Protein AF-A0A9P5N6H1-F1 (afdb_monomer_lite)

InterPro domains:
  IPR029063 S-adenosyl-L-methionine-dependent methyltransferase superfamily [G3DSA:3.40.50.150] (3-203)
  IPR029063 S-adenosyl-L-methionine-dependent methyltransferase superfamily [SSF53335] (11-208)
  IPR051654 Fungal Meroterpenoid Biosynthesis Methyltransferases [PTHR35897] (5-231)

Secondary structure (DSSP, 8-state):
--GGGGSTHHHHHHHGGG-TTSSS-EEEEET-TTTHHHHHHHHTT--GGGEEEEEPPP--S-TTS----HHHHHHHHTT--TTTS--EEEE--TT-TTT---GGGG--TT--------S-----GGG-SSSGGGTTTEEEEE--S-GGGS-HHHHHHHHHHHHHHB--STT-EEEEEEEE-SSSEEEE-SSSSPEEEE--HHHHHHIIIIIIS-STTSPEEEEEEEEEE---TT----S--------------------PEEEEEEEEEEE----------------------EEEEETTEEEEE-TT------

Radius of gyration: 27.52 Å; chains: 1; bounding box: 66×66×105 Å

Sequence (314 aa):
RLNNSRLPGYPKALKLLQDPDHKDPVLLDIGCCFGNDTRKFIIDGWPAQEVIASDLREGMYSFYFRPIRFWQCGHELFNSTPSSFPVTFIQGDIFDPAFLSLAYTSSNPNSTSVKVESQPTRPNLSTLKSLTPLLHRVSAIHASALFHLFSETQQLELAQRLAALLLPQKGSI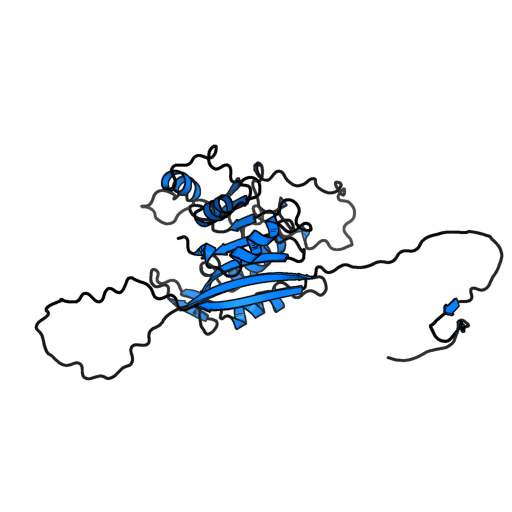IFGTHVARREKGFRKSAATPILMFCHSPSSWRQMWVEQVFNGSRSPQVRVEAELVHYKWRGSTTRPNCSCRDRRRWDGVGDAVVCGGGLVKVILEICSTVVFSFTLYASTRFRKKKERLWIVVTGRRGKVLLRPGSISRIA

pLDDT: mean 71.66, std 26.14, range [22.28, 98.5]

Organism: Gymnopilus junonius (NCBI:txid109634)

Foldseek 3Di:
DDPLCVFPCNVLLVCLVVDPVNDLAAEEEEQCQLVPVVVVVVVSPNPLQRYEYEYEDFDDDDPPDDRDPRPVVSCVVVVHDCVRRVHHYAYHDLPDCVQAPPVVVDDDPPDPDDDPPPDDDDDRSNPDHHLHSQFQRHQEYEDEQHLQVDDPVVSLVVLLSVLRNFNLAFSRKYWYKYWADCDWAWDQDPVDNDTTTHHHQVVVVCSCVCPRQNDPQRFDKDKDKDWAFDDPPPPPPPDDPPDPDDDDDDDDDDPPPPGTTMITIMIGGRDHDDPDDDDDDDDDDDDDDDDDWDWDADPPGIDTDDPDDDDDDD

Structure (mmCIF, N/CA/C/O backbone):
data_AF-A0A9P5N6H1-F1
#
_entry.id   AF-A0A9P5N6H1-F1
#
loop_
_atom_site.group_PDB
_atom_site.id
_atom_site.type_symbol
_atom_site.label_atom_id
_atom_site.label_alt_id
_atom_site.label_comp_id
_atom_site.label_asym_id
_atom_site.label_entity_id
_atom_site.label_seq_id
_atom_site.pdbx_PDB_ins_code
_atom_site.Cartn_x
_atom_site.Cartn_y
_atom_site.Cartn_z
_atom_site.occupancy
_atom_site.B_iso_or_equiv
_atom_site.auth_seq_id
_atom_site.auth_comp_id
_atom_site.auth_asym_id
_atom_site.auth_atom_id
_atom_site.pdbx_PDB_model_num
ATOM 1 N N . ARG A 1 1 ? -17.620 -5.536 -10.776 1.00 42.81 1 ARG A N 1
ATOM 2 C CA . ARG A 1 1 ? -16.770 -6.319 -9.839 1.00 42.81 1 ARG A CA 1
ATOM 3 C C . ARG A 1 1 ? -15.384 -5.676 -9.847 1.00 42.81 1 ARG A C 1
ATOM 5 O O . ARG A 1 1 ? -14.788 -5.643 -10.916 1.00 42.81 1 ARG A O 1
ATOM 12 N N . LEU A 1 2 ? -14.945 -5.080 -8.734 1.00 55.44 2 LEU A N 1
ATOM 13 C CA . LEU A 1 2 ? -13.666 -4.357 -8.640 1.00 55.44 2 LEU A CA 1
ATOM 14 C C . LEU A 1 2 ? -12.472 -5.312 -8.827 1.00 55.44 2 LEU A C 1
ATOM 16 O O . LEU A 1 2 ? -12.546 -6.483 -8.441 1.00 55.44 2 LEU A O 1
ATOM 20 N N . ASN A 1 3 ? -11.399 -4.829 -9.463 1.00 61.19 3 ASN A N 1
ATOM 21 C CA . ASN A 1 3 ? -10.253 -5.655 -9.867 1.00 61.19 3 ASN A CA 1
ATOM 22 C C . ASN A 1 3 ? -9.413 -6.162 -8.677 1.00 61.19 3 ASN A C 1
ATOM 24 O O . ASN A 1 3 ? -8.820 -7.236 -8.793 1.00 61.19 3 ASN A O 1
ATOM 28 N N . ASN A 1 4 ? -9.411 -5.462 -7.537 1.00 62.97 4 ASN A N 1
ATOM 29 C CA . ASN A 1 4 ? -8.656 -5.839 -6.335 1.00 62.97 4 ASN A CA 1
ATOM 30 C C . ASN A 1 4 ? -9.057 -7.203 -5.739 1.00 62.97 4 ASN A C 1
ATOM 32 O O . ASN A 1 4 ? -8.198 -7.983 -5.346 1.00 62.97 4 ASN A O 1
ATOM 36 N N . SER A 1 5 ? -10.346 -7.552 -5.754 1.00 68.88 5 SER A N 1
ATOM 37 C CA . SER A 1 5 ? -10.863 -8.819 -5.208 1.00 68.88 5 SER A CA 1
ATOM 38 C C . SER A 1 5 ? -10.351 -10.073 -5.932 1.00 68.88 5 SER A C 1
ATOM 40 O O . SER A 1 5 ? -10.518 -11.189 -5.450 1.00 68.88 5 SER A O 1
ATOM 42 N N . ARG A 1 6 ? -9.731 -9.905 -7.108 1.00 77.31 6 ARG A N 1
ATOM 43 C CA . ARG A 1 6 ? -9.119 -10.984 -7.901 1.00 77.31 6 ARG A CA 1
ATOM 44 C C . ARG A 1 6 ? -7.617 -11.123 -7.655 1.00 77.31 6 ARG A C 1
ATOM 46 O O . ARG A 1 6 ? -6.964 -11.949 -8.303 1.00 77.31 6 ARG A O 1
ATOM 53 N N . LEU A 1 7 ? -7.052 -10.280 -6.795 1.00 82.38 7 LEU A N 1
ATOM 54 C CA . LEU A 1 7 ? -5.649 -10.357 -6.433 1.00 82.38 7 LEU A CA 1
ATOM 55 C C . LEU A 1 7 ? -5.448 -11.532 -5.479 1.00 82.38 7 LEU A C 1
ATOM 57 O O . LEU A 1 7 ? -6.166 -11.621 -4.488 1.00 82.38 7 LEU A O 1
ATOM 61 N N . PRO A 1 8 ? -4.463 -12.408 -5.729 1.00 84.94 8 PRO A N 1
ATOM 62 C CA . PRO A 1 8 ? -4.183 -13.537 -4.847 1.00 84.94 8 PRO A CA 1
ATOM 63 C C . PRO A 1 8 ? -3.891 -13.124 -3.391 1.00 84.94 8 PRO A C 1
ATOM 65 O O . PRO A 1 8 ? -4.163 -13.894 -2.475 1.00 84.94 8 PRO A O 1
ATOM 68 N N . GLY A 1 9 ? -3.384 -11.903 -3.163 1.00 88.56 9 GLY A N 1
ATOM 69 C CA . GLY A 1 9 ? -3.137 -11.361 -1.822 1.00 88.56 9 GLY A CA 1
ATOM 70 C C . GLY A 1 9 ? -4.395 -10.903 -1.082 1.00 88.56 9 GLY A C 1
ATOM 71 O O . GLY A 1 9 ? -4.408 -10.903 0.140 1.00 88.56 9 GLY A O 1
ATOM 72 N N . TYR A 1 10 ? -5.478 -10.589 -1.796 1.00 91.06 10 TYR A N 1
ATOM 73 C CA . TYR A 1 10 ? -6.724 -10.103 -1.201 1.00 91.06 10 TYR A CA 1
ATOM 74 C C . TYR A 1 10 ? -7.360 -11.102 -0.211 1.00 91.06 10 TYR A C 1
ATOM 76 O O . TYR A 1 10 ? -7.590 -10.724 0.937 1.00 91.06 10 TYR A O 1
ATOM 84 N N . PRO A 1 11 ? -7.591 -12.388 -0.562 1.00 93.12 11 PRO A N 1
ATOM 85 C CA . PRO A 1 11 ? -8.113 -13.356 0.403 1.00 93.12 11 PRO A CA 1
ATOM 86 C C . PRO A 1 11 ? -7.129 -13.653 1.541 1.00 93.12 11 PRO A C 1
ATOM 88 O O . PRO A 1 11 ? -7.569 -14.014 2.626 1.00 93.12 11 PRO A O 1
ATOM 91 N N . LYS A 1 12 ? -5.812 -13.510 1.325 1.00 93.25 12 LYS A N 1
ATOM 92 C CA . LYS A 1 12 ? -4.818 -13.637 2.403 1.00 93.25 12 LYS A CA 1
ATOM 93 C C . LYS A 1 12 ? -4.937 -12.477 3.396 1.00 93.25 12 LYS A C 1
ATOM 95 O O . LYS A 1 12 ? -4.956 -12.725 4.592 1.00 93.25 12 LYS A O 1
ATOM 100 N N . ALA A 1 13 ? -5.105 -11.248 2.907 1.00 94.56 13 ALA A N 1
ATOM 101 C CA . ALA A 1 13 ? -5.325 -10.080 3.753 1.00 94.56 13 ALA A CA 1
ATOM 102 C C . ALA A 1 13 ? -6.613 -10.209 4.580 1.00 94.56 13 ALA A C 1
ATOM 104 O O . ALA A 1 13 ? -6.586 -9.968 5.779 1.00 94.56 13 ALA A O 1
ATOM 105 N N . LEU A 1 14 ? -7.722 -10.666 3.984 1.00 95.38 14 LEU A N 1
ATOM 106 C CA . LEU A 1 14 ? -8.972 -10.868 4.731 1.00 95.38 14 LEU A CA 1
ATOM 107 C C . LEU A 1 14 ? -8.863 -11.936 5.830 1.00 95.38 14 LEU A C 1
ATOM 109 O O . LEU A 1 14 ? -9.544 -11.827 6.845 1.00 95.38 14 LEU A O 1
ATOM 113 N N . LYS A 1 15 ? -7.998 -12.947 5.669 1.00 95.50 15 LYS A N 1
ATOM 114 C CA . LYS A 1 15 ? -7.757 -13.950 6.722 1.00 95.50 15 LYS A CA 1
ATOM 115 C C . LYS A 1 15 ? -7.140 -13.349 7.985 1.00 95.50 15 LYS A C 1
ATOM 117 O O . LYS A 1 15 ? -7.341 -13.924 9.047 1.00 95.50 15 LYS A O 1
ATOM 122 N N . LEU A 1 16 ? -6.466 -12.198 7.897 1.00 95.81 16 LEU A N 1
ATOM 123 C CA . LEU A 1 16 ? -5.925 -11.501 9.070 1.00 95.81 16 LEU A CA 1
ATOM 124 C C . LEU A 1 16 ? -7.025 -11.082 10.049 1.00 95.81 16 LEU A C 1
ATOM 126 O O . LEU A 1 16 ? -6.792 -11.077 11.247 1.00 95.81 16 LEU A O 1
ATOM 130 N N . LEU A 1 17 ? -8.238 -10.800 9.559 1.00 95.50 17 LEU A N 1
ATOM 131 C CA . LEU A 1 17 ? -9.391 -10.469 10.408 1.00 95.50 17 LEU A CA 1
ATOM 132 C C . LEU A 1 17 ? -9.856 -11.651 11.276 1.00 95.50 17 LEU A C 1
ATOM 134 O O . LEU A 1 17 ? -10.607 -11.458 12.226 1.00 95.50 17 LEU A O 1
ATOM 138 N N . GLN A 1 18 ? -9.453 -12.873 10.924 1.00 94.06 18 GLN A N 1
ATOM 139 C CA . GLN A 1 18 ? -9.807 -14.112 11.621 1.00 94.06 18 GLN A CA 1
ATOM 140 C C . GLN A 1 18 ? -8.623 -14.691 12.406 1.00 94.06 18 GLN A C 1
ATOM 142 O O . GLN A 1 18 ? -8.771 -15.718 13.067 1.00 94.06 18 GLN A O 1
ATOM 147 N N . ASP A 1 19 ? -7.446 -14.076 12.299 1.00 93.25 19 ASP A N 1
ATOM 148 C CA . ASP A 1 19 ? -6.214 -14.577 12.887 1.00 93.25 19 ASP A CA 1
ATOM 149 C C . ASP A 1 19 ? -6.082 -14.076 14.338 1.00 93.25 19 ASP A C 1
ATOM 151 O O . ASP A 1 19 ? -5.985 -12.865 14.551 1.00 93.25 19 ASP A O 1
ATOM 155 N N . PRO A 1 20 ? -6.065 -14.970 15.347 1.00 90.38 20 PRO A N 1
ATOM 156 C CA . PRO A 1 20 ? -5.965 -14.571 16.750 1.00 90.38 20 PRO A CA 1
ATOM 157 C C . PRO A 1 20 ? -4.648 -13.859 17.085 1.00 90.38 20 PRO A C 1
ATOM 159 O O . PRO A 1 20 ? -4.608 -13.096 18.052 1.00 90.38 20 PRO A O 1
ATOM 162 N N . ASP A 1 21 ? -3.590 -14.074 16.296 1.00 89.62 21 ASP A N 1
ATOM 163 C CA . ASP A 1 21 ? -2.307 -13.405 16.498 1.00 89.62 21 ASP A CA 1
ATOM 164 C C . ASP A 1 21 ? -2.352 -11.947 15.999 1.00 89.62 21 ASP A C 1
ATOM 166 O O . ASP A 1 21 ? -1.562 -11.110 16.441 1.00 89.62 21 ASP A O 1
ATOM 170 N N . HIS A 1 22 ? -3.291 -11.599 15.113 1.00 91.00 22 HIS A N 1
ATOM 171 C CA . HIS A 1 22 ? -3.465 -10.251 14.569 1.00 91.00 22 HIS A CA 1
ATOM 172 C C . HIS A 1 22 ? -4.646 -9.537 15.222 1.00 91.00 22 HIS A C 1
ATOM 174 O O . HIS A 1 22 ? -5.743 -9.451 14.674 1.00 91.00 22 HIS A O 1
ATOM 180 N N . LYS A 1 23 ? -4.408 -8.966 16.403 1.00 87.50 23 LYS A N 1
ATOM 181 C CA . LYS A 1 23 ? -5.419 -8.155 17.084 1.00 87.50 23 LYS A CA 1
ATOM 182 C C . LYS A 1 23 ? -5.614 -6.810 16.378 1.00 87.50 23 LYS A C 1
ATOM 184 O O . LYS A 1 23 ? -4.668 -6.031 16.276 1.00 87.50 23 LYS A O 1
ATOM 189 N N . ASP A 1 24 ? -6.850 -6.535 15.965 1.00 90.81 24 ASP A N 1
ATOM 190 C CA . ASP A 1 24 ? -7.275 -5.290 15.311 1.00 90.81 24 ASP A CA 1
ATOM 191 C C . ASP A 1 24 ? -6.335 -4.902 14.142 1.00 90.81 24 ASP A C 1
ATOM 193 O O . ASP A 1 24 ? -5.624 -3.889 14.222 1.00 90.81 24 ASP A O 1
ATOM 197 N N . PRO A 1 25 ? -6.254 -5.731 13.078 1.00 95.75 25 PRO A N 1
ATOM 198 C CA . PRO A 1 25 ? -5.260 -5.564 12.026 1.00 95.75 25 PRO A CA 1
ATOM 199 C C . PRO A 1 25 ? -5.506 -4.273 11.243 1.00 95.75 25 PRO A C 1
ATOM 201 O O . PRO A 1 25 ? -6.590 -4.043 10.706 1.00 95.75 25 PRO A O 1
ATOM 204 N N . VAL A 1 26 ? -4.472 -3.439 11.142 1.00 97.50 26 VAL A N 1
ATOM 205 C CA . VAL A 1 26 ? -4.540 -2.174 10.399 1.00 97.50 26 VAL A CA 1
ATOM 206 C C . VAL A 1 26 ? -4.282 -2.432 8.917 1.00 97.50 26 VAL A C 1
ATOM 208 O O . VAL A 1 26 ? -3.301 -3.098 8.565 1.00 97.50 26 VAL A O 1
ATOM 211 N N . LEU A 1 27 ? -5.132 -1.871 8.053 1.00 98.31 27 LEU A N 1
ATOM 212 C CA . LEU A 1 27 ? -4.937 -1.846 6.605 1.00 98.31 27 LEU A CA 1
ATOM 213 C C . LEU A 1 27 ? -4.567 -0.448 6.124 1.00 98.31 27 LEU A C 1
ATOM 215 O O . LEU A 1 27 ? -5.240 0.526 6.450 1.00 98.31 27 LEU A O 1
ATOM 219 N N . LEU A 1 28 ? -3.536 -0.367 5.288 1.00 98.50 28 LEU A N 1
ATOM 220 C CA . LEU A 1 28 ? -3.170 0.839 4.553 1.00 98.50 28 LEU A CA 1
ATOM 221 C C . LEU A 1 28 ? -3.430 0.638 3.058 1.00 98.50 28 LEU A C 1
ATOM 223 O O . LEU A 1 28 ? -2.833 -0.242 2.443 1.00 98.50 28 LEU A O 1
ATOM 227 N N . ASP A 1 29 ? -4.276 1.478 2.470 1.00 97.75 29 ASP A N 1
ATOM 228 C CA . ASP A 1 29 ? -4.449 1.608 1.021 1.00 97.75 29 ASP A CA 1
ATOM 229 C C . ASP A 1 29 ? -3.664 2.836 0.541 1.00 97.75 29 ASP A C 1
ATOM 231 O O . ASP A 1 29 ? -4.077 3.974 0.779 1.00 97.75 29 ASP A O 1
ATOM 235 N N . ILE A 1 30 ? -2.495 2.615 -0.068 1.00 96.44 30 ILE A N 1
ATOM 236 C CA . ILE A 1 30 ? -1.584 3.686 -0.493 1.00 96.44 30 ILE A CA 1
ATOM 237 C C . ILE A 1 30 ? -1.636 3.899 -2.007 1.00 96.44 30 ILE A C 1
ATOM 239 O O . ILE A 1 30 ? -1.548 2.950 -2.788 1.00 96.44 30 ILE A O 1
ATOM 243 N N . GLY A 1 31 ? -1.768 5.161 -2.423 1.00 92.38 31 GLY A N 1
ATOM 244 C CA . GLY A 1 31 ? -2.180 5.491 -3.789 1.00 92.38 31 GLY A CA 1
ATOM 245 C C . GLY A 1 31 ? -3.658 5.156 -4.019 1.00 92.38 31 GLY A C 1
ATOM 246 O O . GLY A 1 31 ? -4.016 4.589 -5.050 1.00 92.38 31 GLY A O 1
ATOM 247 N N . CYS A 1 32 ? -4.506 5.425 -3.019 1.00 92.19 32 CYS A N 1
ATOM 248 C CA . CYS A 1 32 ? -5.911 5.003 -2.991 1.00 92.19 32 CYS A CA 1
ATOM 249 C C . CYS A 1 32 ? -6.820 5.720 -4.012 1.00 92.19 32 CYS A C 1
ATOM 251 O O . CYS A 1 32 ? -7.934 5.259 -4.287 1.00 92.19 32 CYS A O 1
ATOM 253 N N . CYS A 1 33 ? -6.372 6.841 -4.581 1.00 90.56 33 CYS A N 1
ATOM 254 C CA . CYS A 1 33 ? -7.107 7.701 -5.498 1.00 90.56 33 CYS A CA 1
ATOM 255 C C . CYS A 1 33 ? -8.514 8.029 -4.951 1.00 90.56 33 CYS A C 1
ATOM 257 O O . CYS A 1 33 ? -8.657 8.632 -3.889 1.00 90.56 33 CYS A O 1
ATOM 259 N N . PHE A 1 34 ? -9.575 7.621 -5.653 1.00 90.81 34 PHE A N 1
ATOM 260 C CA . PHE A 1 34 ? -10.970 7.840 -5.244 1.00 90.81 34 PHE A CA 1
ATOM 261 C C . PHE A 1 34 ? -11.460 6.897 -4.118 1.00 90.81 34 PHE A C 1
ATOM 263 O O . PHE A 1 34 ? -12.639 6.922 -3.763 1.00 90.81 34 PHE A O 1
ATOM 270 N N . GLY A 1 35 ? -10.600 6.027 -3.576 1.00 91.44 35 GLY A N 1
ATOM 271 C CA . GLY A 1 35 ? -10.940 5.103 -2.488 1.00 91.44 35 GLY A CA 1
ATOM 272 C C . GLY A 1 35 ? -11.773 3.889 -2.918 1.00 91.44 35 GLY A C 1
ATOM 273 O O . GLY A 1 35 ? -12.476 3.294 -2.099 1.00 91.44 35 GLY A O 1
ATOM 274 N N . ASN A 1 36 ? -11.730 3.512 -4.202 1.00 91.75 36 ASN A N 1
ATOM 275 C CA . ASN A 1 36 ? -12.490 2.375 -4.742 1.00 91.75 36 ASN A CA 1
ATOM 276 C C . ASN A 1 36 ? -12.150 1.063 -4.019 1.00 91.75 36 ASN A C 1
ATOM 278 O O . ASN A 1 36 ? -13.041 0.310 -3.617 1.00 91.75 36 ASN A O 1
ATOM 282 N N . ASP A 1 37 ? -10.852 0.790 -3.870 1.00 91.12 37 ASP A N 1
ATOM 283 C CA . ASP A 1 37 ? -10.363 -0.439 -3.254 1.00 91.12 37 ASP A CA 1
ATOM 284 C C . ASP A 1 37 ? -10.558 -0.399 -1.734 1.00 91.12 37 ASP A C 1
ATOM 286 O O . ASP A 1 37 ? -11.063 -1.369 -1.167 1.00 91.12 37 ASP A O 1
ATOM 290 N N . THR A 1 38 ? -10.305 0.755 -1.106 1.00 95.44 38 THR A N 1
ATOM 291 C CA . THR A 1 38 ? -10.625 1.043 0.301 1.00 95.44 38 THR A CA 1
ATOM 292 C C . THR A 1 38 ? -12.064 0.652 0.664 1.00 95.44 38 THR A C 1
ATOM 294 O O . THR A 1 38 ? -12.297 -0.125 1.590 1.00 95.44 38 THR A O 1
ATOM 297 N N . ARG A 1 39 ? -13.055 1.135 -0.101 1.00 95.12 39 ARG A N 1
ATOM 298 C CA . ARG A 1 39 ? -14.482 0.831 0.126 1.00 95.12 39 ARG A CA 1
ATOM 299 C C . ARG A 1 39 ? -14.772 -0.657 0.027 1.00 95.12 39 ARG A C 1
ATOM 301 O O . ARG A 1 39 ? -15.600 -1.180 0.765 1.00 95.12 39 ARG A O 1
ATOM 308 N N . LYS A 1 40 ? -14.077 -1.350 -0.872 1.00 94.31 40 LYS A N 1
ATOM 309 C CA . LYS A 1 40 ? -14.241 -2.786 -1.062 1.00 94.31 40 LYS A CA 1
ATOM 310 C C . LYS A 1 40 ? -13.710 -3.597 0.119 1.00 94.31 40 LYS A C 1
ATOM 312 O O . LYS A 1 40 ? -14.334 -4.597 0.448 1.00 94.31 40 LYS A O 1
ATOM 317 N N . PHE A 1 41 ? -12.608 -3.190 0.753 1.00 95.69 41 PHE A N 1
ATOM 318 C CA . PHE A 1 41 ? -12.146 -3.820 1.999 1.00 95.69 41 PHE A CA 1
ATOM 319 C C . PHE A 1 41 ? -13.182 -3.691 3.118 1.00 95.69 41 PHE A C 1
ATOM 321 O O . PHE A 1 41 ? -13.440 -4.662 3.821 1.00 95.69 41 PHE A O 1
ATOM 328 N N . ILE A 1 42 ? -13.825 -2.528 3.226 1.00 95.88 42 ILE A N 1
ATOM 329 C CA . ILE A 1 42 ? -14.836 -2.269 4.262 1.00 95.88 42 ILE A CA 1
ATOM 330 C C . ILE A 1 42 ? -16.105 -3.082 4.033 1.00 95.88 42 ILE A C 1
ATOM 332 O O . ILE A 1 42 ? -16.609 -3.707 4.960 1.00 95.88 42 ILE A O 1
ATOM 336 N N . ILE A 1 43 ? -16.586 -3.141 2.787 1.00 94.94 43 ILE A N 1
ATOM 337 C CA . ILE A 1 43 ? -17.727 -3.990 2.411 1.00 94.94 43 ILE A CA 1
ATOM 338 C C . ILE A 1 43 ? -17.462 -5.465 2.752 1.00 94.94 43 ILE A C 1
ATOM 340 O O . ILE A 1 43 ? -18.381 -6.172 3.155 1.00 94.94 43 ILE A O 1
ATOM 344 N N . ASP A 1 44 ? -16.216 -5.921 2.617 1.00 95.19 44 ASP A N 1
ATOM 345 C CA . ASP A 1 44 ? -15.821 -7.307 2.886 1.00 95.19 44 ASP A CA 1
ATOM 346 C C . ASP A 1 44 ? -15.457 -7.582 4.355 1.00 95.19 44 ASP A C 1
ATOM 348 O O . ASP A 1 44 ? -15.023 -8.688 4.678 1.00 95.19 44 ASP A O 1
ATOM 352 N N . GLY A 1 45 ? -15.663 -6.611 5.250 1.00 95.12 45 GLY A N 1
ATOM 353 C CA . GLY A 1 45 ? -15.596 -6.818 6.696 1.00 95.12 45 GLY A CA 1
ATOM 354 C C . GLY A 1 45 ? -14.412 -6.169 7.407 1.00 95.12 45 GLY A C 1
ATOM 355 O O . GLY A 1 45 ? -14.296 -6.337 8.618 1.00 95.12 45 GLY A O 1
ATOM 356 N N . TRP A 1 46 ? -13.552 -5.412 6.716 1.00 96.94 46 TRP A N 1
ATOM 357 C CA . TRP A 1 46 ? -12.536 -4.616 7.412 1.00 96.94 46 TRP A CA 1
ATOM 358 C C . TRP A 1 46 ? -13.203 -3.445 8.156 1.00 96.94 46 TRP A C 1
ATOM 360 O O . TRP A 1 46 ? -13.910 -2.660 7.516 1.00 96.94 46 TRP A O 1
ATOM 370 N N . PRO A 1 47 ? -13.002 -3.267 9.474 1.00 96.00 47 PRO A N 1
ATOM 371 C CA . PRO A 1 47 ? -13.601 -2.142 10.189 1.00 96.00 47 PRO A CA 1
ATOM 372 C C . PRO A 1 47 ? -13.056 -0.812 9.659 1.00 96.00 47 PRO A C 1
ATOM 374 O O . PRO A 1 47 ? -11.845 -0.650 9.527 1.00 96.00 47 PRO A O 1
ATOM 377 N N . ALA A 1 48 ? -13.927 0.160 9.370 1.00 95.88 48 ALA A N 1
ATOM 378 C CA . ALA A 1 48 ? -13.522 1.431 8.754 1.00 95.88 48 ALA A CA 1
ATOM 379 C C . ALA A 1 48 ? -12.511 2.220 9.608 1.00 95.88 48 ALA A C 1
ATOM 381 O O . ALA A 1 48 ? -11.656 2.917 9.072 1.00 95.88 48 ALA A O 1
ATOM 382 N N . GLN A 1 49 ? -12.590 2.061 10.931 1.00 94.75 49 GLN A N 1
ATOM 383 C CA . GLN A 1 49 ? -11.683 2.658 11.910 1.00 94.75 49 GLN A CA 1
ATOM 384 C C . GLN A 1 49 ? -10.264 2.087 11.821 1.00 94.75 49 GLN A C 1
ATOM 386 O O . GLN A 1 49 ? -9.332 2.755 12.251 1.00 94.75 49 GLN A O 1
ATOM 391 N N . GLU A 1 50 ? -10.116 0.890 11.243 1.00 96.38 50 GLU A N 1
ATOM 392 C CA . GLU A 1 50 ? -8.860 0.150 11.076 1.00 96.38 50 GLU A CA 1
ATOM 393 C C . GLU A 1 50 ? -8.304 0.208 9.656 1.00 96.38 50 GLU A C 1
ATOM 395 O O . GLU A 1 50 ? -7.328 -0.470 9.325 1.00 96.38 50 GLU A O 1
ATOM 400 N N . VAL A 1 51 ? -8.920 1.034 8.812 1.00 97.69 51 VAL A N 1
ATOM 401 C CA . VAL A 1 51 ? -8.468 1.309 7.455 1.00 97.69 51 VAL A CA 1
ATOM 402 C C . VAL A 1 51 ? -7.937 2.733 7.383 1.00 97.69 51 VAL A C 1
ATOM 404 O O . VAL A 1 51 ? -8.568 3.691 7.834 1.00 97.69 51 VAL A O 1
ATOM 407 N N . ILE A 1 52 ? -6.774 2.867 6.762 1.00 98.00 52 ILE A N 1
ATOM 408 C CA . ILE A 1 52 ? -6.145 4.138 6.438 1.00 98.00 52 ILE A CA 1
ATOM 409 C C . ILE A 1 52 ? -6.026 4.206 4.924 1.00 98.00 52 ILE A C 1
ATOM 411 O O . ILE A 1 52 ? -5.491 3.299 4.289 1.00 98.00 52 ILE A O 1
ATOM 415 N N . ALA A 1 53 ? -6.523 5.289 4.348 1.00 97.19 53 ALA A N 1
ATOM 416 C CA . ALA A 1 53 ? -6.355 5.603 2.942 1.00 97.19 53 ALA A CA 1
ATOM 417 C C . ALA A 1 53 ? -5.342 6.740 2.807 1.00 97.19 53 ALA A C 1
ATOM 419 O O . ALA A 1 53 ? -5.372 7.708 3.570 1.00 97.19 53 ALA A O 1
ATOM 420 N N . SER A 1 54 ? -4.431 6.632 1.847 1.00 96.38 54 SER A N 1
ATOM 421 C CA . SER A 1 54 ? -3.431 7.665 1.609 1.00 96.38 54 SER A CA 1
ATOM 422 C C . SER A 1 54 ? -3.178 7.872 0.125 1.00 96.38 54 SER A C 1
ATOM 424 O O . SER A 1 54 ? -3.136 6.922 -0.659 1.00 96.38 54 SER A O 1
ATOM 426 N N . ASP A 1 55 ? -3.028 9.133 -0.261 1.00 92.88 55 ASP A N 1
ATOM 427 C CA . ASP A 1 55 ? -2.617 9.541 -1.599 1.00 92.88 55 ASP A CA 1
ATOM 428 C C . ASP A 1 55 ? -1.859 10.876 -1.531 1.00 92.88 55 ASP A C 1
ATOM 430 O O . ASP A 1 55 ? -1.880 11.576 -0.508 1.00 92.88 55 ASP A O 1
ATOM 434 N N . LEU A 1 56 ? -1.190 11.223 -2.628 1.00 87.25 56 LEU A N 1
ATOM 435 C CA . LEU A 1 56 ? -0.399 12.436 -2.758 1.00 87.25 56 LEU A CA 1
ATOM 436 C C . LEU A 1 56 ? -1.263 13.692 -2.567 1.00 87.25 56 LEU A C 1
ATOM 438 O O . LEU A 1 56 ? -2.476 13.725 -2.813 1.00 87.25 56 LEU A O 1
ATOM 442 N N . ARG A 1 57 ? -0.609 14.770 -2.129 1.00 69.12 57 ARG A N 1
ATOM 443 C CA . ARG A 1 57 ? -1.223 16.091 -2.021 1.00 69.12 57 ARG A CA 1
ATOM 444 C C . ARG A 1 57 ? -1.691 16.631 -3.377 1.00 69.12 57 ARG A C 1
ATOM 446 O O . ARG A 1 57 ? -1.017 16.490 -4.389 1.00 69.12 57 ARG A O 1
ATOM 453 N N . GLU A 1 58 ? -2.828 17.324 -3.362 1.00 58.03 58 GLU A N 1
ATOM 454 C CA . GLU A 1 58 ? -3.279 18.196 -4.452 1.00 58.03 58 GLU A CA 1
ATOM 455 C C . GLU A 1 58 ? -2.200 19.230 -4.824 1.00 58.03 58 GLU A C 1
ATOM 457 O O . GLU A 1 58 ? -1.843 20.074 -3.999 1.00 58.03 58 GLU A O 1
ATOM 462 N N . GLY A 1 59 ? -1.712 19.208 -6.069 1.00 50.88 59 GLY A N 1
ATOM 463 C CA . GLY A 1 59 ? -0.771 20.217 -6.558 1.00 50.88 59 GLY A CA 1
ATOM 464 C C . GLY A 1 59 ? -0.287 20.005 -7.996 1.00 50.88 59 GLY A C 1
ATOM 465 O O . GLY A 1 59 ? 0.493 19.105 -8.267 1.00 50.88 59 GLY A O 1
ATOM 466 N N . MET A 1 60 ? -0.757 20.882 -8.890 1.00 42.69 60 MET A N 1
ATOM 467 C CA . MET A 1 60 ? -0.258 21.230 -10.231 1.00 42.69 60 MET A CA 1
ATOM 468 C C . MET A 1 60 ? 0.111 20.097 -11.209 1.00 42.69 60 MET A C 1
ATOM 470 O O . MET A 1 60 ? 1.261 19.950 -11.608 1.00 42.69 60 MET A O 1
ATOM 474 N N . TYR A 1 61 ? -0.905 19.432 -11.762 1.00 46.97 61 TYR A N 1
ATOM 475 C CA . TYR A 1 61 ? -0.859 19.061 -13.178 1.00 46.97 61 TYR A CA 1
ATOM 476 C C . TYR A 1 61 ? -2.023 19.733 -13.910 1.00 46.97 61 TYR A C 1
ATOM 478 O O . TYR A 1 61 ? -3.179 19.358 -13.748 1.00 46.97 61 TYR A O 1
ATOM 486 N N . SER A 1 62 ? -1.656 20.712 -14.741 1.00 41.38 62 SER A N 1
ATOM 487 C CA . SER A 1 62 ? -2.474 21.488 -15.679 1.00 41.38 62 SER A CA 1
ATOM 488 C C . SER A 1 62 ? -3.015 22.832 -15.178 1.00 41.38 62 SER A C 1
ATOM 490 O O . SER A 1 62 ? -3.954 22.917 -14.395 1.00 41.38 62 SER A O 1
ATOM 492 N N . PHE A 1 63 ? -2.476 23.890 -15.789 1.00 46.44 63 PHE A N 1
ATOM 493 C CA . PHE A 1 63 ? -2.924 25.290 -15.789 1.00 46.44 63 PHE A CA 1
ATOM 494 C C . PHE A 1 63 ? -4.403 25.477 -16.226 1.00 46.44 63 PHE A C 1
ATOM 496 O O . PHE A 1 63 ? -4.920 26.586 -16.188 1.00 46.44 63 PHE A O 1
ATOM 503 N N . TYR A 1 64 ? -5.092 24.394 -16.623 1.00 48.41 64 TYR A N 1
ATOM 504 C CA . TYR A 1 64 ? -6.484 24.370 -17.089 1.00 48.41 64 TYR A CA 1
ATOM 505 C C . TYR A 1 64 ? -7.397 23.385 -16.334 1.00 48.41 64 TYR A C 1
ATOM 507 O O . TYR A 1 64 ? -8.574 23.273 -16.672 1.00 48.41 64 TYR A O 1
ATOM 515 N N . PHE A 1 65 ? -6.899 22.655 -15.330 1.00 52.28 65 PHE A N 1
ATOM 516 C CA . PHE A 1 65 ? -7.692 21.650 -14.613 1.00 52.28 65 PHE A CA 1
ATOM 517 C C . PHE A 1 65 ? -7.719 21.979 -13.119 1.00 52.28 65 PHE A C 1
ATOM 519 O O . PHE A 1 65 ? -6.677 22.178 -12.498 1.00 52.28 65 PHE A O 1
ATOM 526 N N . ARG A 1 66 ? -8.921 22.079 -12.535 1.00 52.31 66 ARG A N 1
ATOM 527 C CA . ARG A 1 66 ? -9.109 22.295 -11.089 1.00 52.31 66 ARG A CA 1
ATOM 528 C C . ARG A 1 66 ? -8.247 21.292 -10.301 1.00 52.31 66 ARG A C 1
ATOM 530 O O . ARG A 1 66 ? -8.160 20.142 -10.736 1.00 52.31 66 ARG A O 1
ATOM 537 N N . PRO A 1 67 ? -7.651 21.675 -9.153 1.00 61.06 67 PRO A N 1
ATOM 538 C CA . PRO A 1 67 ? -6.942 20.723 -8.300 1.00 61.06 67 PRO A CA 1
ATOM 539 C C . PRO A 1 67 ? -7.876 19.552 -7.980 1.00 61.06 67 PRO A C 1
ATOM 541 O O . PRO A 1 67 ? -8.950 19.746 -7.406 1.00 61.06 67 PRO A O 1
ATOM 544 N N . ILE A 1 68 ? -7.509 18.349 -8.433 1.00 64.62 68 ILE A N 1
ATOM 545 C CA . ILE A 1 68 ? -8.335 17.156 -8.248 1.00 64.62 68 ILE A CA 1
ATOM 546 C C . ILE A 1 68 ? -8.171 16.695 -6.810 1.00 64.62 68 ILE A C 1
ATOM 548 O O . ILE A 1 68 ? -7.135 16.162 -6.418 1.00 64.62 68 ILE A O 1
ATOM 552 N N . ARG A 1 69 ? -9.240 16.870 -6.043 1.00 81.50 69 ARG A N 1
ATOM 553 C CA . ARG A 1 69 ? -9.370 16.364 -4.684 1.00 81.50 69 ARG A CA 1
ATOM 554 C C . ARG A 1 69 ? -9.754 14.890 -4.725 1.00 81.50 69 ARG A C 1
ATOM 556 O O . ARG A 1 69 ? -10.926 14.581 -4.545 1.00 81.50 69 ARG A O 1
ATOM 563 N N . PHE A 1 70 ? -8.812 13.980 -4.996 1.00 85.12 70 PHE A N 1
ATOM 564 C CA . PHE A 1 70 ? -9.122 12.553 -5.206 1.00 85.12 70 PHE A CA 1
ATOM 565 C C . PHE A 1 70 ? -10.070 11.987 -4.138 1.00 85.12 70 PHE A C 1
ATOM 567 O O . PHE A 1 70 ? -11.118 11.437 -4.462 1.00 85.12 70 PHE A O 1
ATOM 574 N N . TRP A 1 71 ? -9.781 12.218 -2.861 1.00 90.50 71 TRP A N 1
ATOM 575 C CA . TRP A 1 71 ? -10.633 11.714 -1.788 1.00 90.50 71 TRP A CA 1
ATOM 576 C C . TRP A 1 71 ? -12.050 12.316 -1.784 1.00 90.50 71 TRP A C 1
ATOM 578 O O . TRP A 1 71 ? -13.039 11.596 -1.643 1.00 90.50 71 TRP A O 1
ATOM 588 N N . GLN A 1 72 ? -12.170 13.627 -2.018 1.00 89.81 72 GLN A N 1
ATOM 589 C CA . GLN A 1 72 ? -13.462 14.317 -2.108 1.00 89.81 72 GLN A CA 1
ATOM 590 C C . GLN A 1 72 ? -14.267 13.855 -3.331 1.00 89.81 72 GLN A C 1
ATOM 592 O O . GLN A 1 72 ? -15.456 13.574 -3.213 1.00 89.81 72 GLN A O 1
ATOM 597 N N . CYS A 1 73 ? -13.616 13.699 -4.486 1.00 89.75 73 CYS A N 1
ATOM 598 C CA . CYS A 1 73 ? -14.234 13.118 -5.675 1.00 89.75 73 CYS A CA 1
ATOM 599 C C . CYS A 1 73 ? -14.695 11.678 -5.414 1.00 89.75 73 CYS A C 1
ATOM 601 O O . CYS A 1 73 ? -15.732 11.266 -5.920 1.00 89.75 73 CYS A O 1
ATOM 603 N N . GLY A 1 74 ? -13.968 10.918 -4.590 1.00 91.31 74 GLY A N 1
ATOM 604 C CA . GLY A 1 74 ? -14.417 9.620 -4.094 1.00 91.31 74 GLY A CA 1
ATOM 605 C C . GLY A 1 74 ? -15.709 9.720 -3.282 1.00 91.31 74 GLY A C 1
ATOM 606 O O . GLY A 1 74 ? -16.622 8.919 -3.465 1.00 91.31 74 GLY A O 1
ATOM 607 N N . HIS A 1 75 ? -15.832 10.705 -2.394 1.00 94.25 75 HIS A N 1
ATOM 608 C CA . HIS A 1 75 ? -17.077 10.941 -1.661 1.00 94.25 75 HIS A CA 1
ATOM 609 C C . HIS A 1 75 ? -18.255 11.267 -2.589 1.00 94.25 75 HIS A C 1
ATOM 611 O O . HIS A 1 75 ? -19.312 10.652 -2.441 1.00 94.25 75 HIS A O 1
ATOM 617 N N . GLU A 1 76 ? -18.053 12.133 -3.583 1.00 92.50 76 GLU A N 1
ATOM 618 C CA . GLU A 1 76 ? -19.057 12.481 -4.600 1.00 92.50 76 GLU A CA 1
ATOM 619 C C . GLU A 1 76 ? -19.458 11.272 -5.459 1.00 92.50 76 GLU A C 1
ATOM 621 O O . GLU A 1 76 ? -20.643 10.965 -5.583 1.00 92.50 76 GLU A O 1
ATOM 626 N N . LEU A 1 77 ? -18.478 10.535 -5.995 1.00 92.19 77 LEU A N 1
ATOM 627 C CA . LEU A 1 77 ? -18.693 9.379 -6.873 1.00 92.19 77 LEU A CA 1
ATOM 628 C C . LEU A 1 77 ? -19.540 8.286 -6.210 1.00 92.19 77 LEU A C 1
ATOM 630 O O . LEU A 1 77 ? -20.355 7.642 -6.868 1.00 92.19 77 LEU A O 1
ATOM 634 N N . PHE A 1 78 ? -19.336 8.069 -4.911 1.00 93.50 78 PHE A N 1
ATOM 635 C CA . PHE A 1 78 ? -20.037 7.043 -4.139 1.00 93.50 78 PHE A CA 1
ATOM 636 C C . PHE A 1 78 ? -21.177 7.594 -3.284 1.00 93.50 78 PHE A C 1
ATOM 638 O O . PHE A 1 78 ? -21.698 6.856 -2.450 1.00 93.50 78 PHE A O 1
ATOM 645 N N . ASN A 1 79 ? -21.550 8.864 -3.472 1.00 94.88 79 ASN A N 1
ATOM 646 C CA . ASN A 1 79 ? -22.593 9.544 -2.707 1.00 94.88 79 ASN A CA 1
ATOM 647 C C . ASN A 1 79 ? -22.462 9.301 -1.188 1.00 94.88 79 ASN A C 1
ATOM 649 O O . ASN A 1 79 ? -23.373 8.805 -0.526 1.00 94.88 79 ASN A O 1
ATOM 653 N N . SER A 1 80 ? -21.275 9.577 -0.649 1.00 95.25 80 SER A N 1
ATOM 654 C CA . SER A 1 80 ? -20.928 9.339 0.755 1.00 95.25 80 SER A CA 1
ATOM 655 C C . SER A 1 80 ? -20.342 10.588 1.394 1.00 95.25 80 SER A C 1
ATOM 657 O O . SER A 1 80 ? -19.830 11.467 0.709 1.00 95.25 80 SER A O 1
ATOM 659 N N . THR A 1 81 ? -20.336 10.632 2.718 1.00 94.25 81 THR A N 1
ATOM 660 C CA . THR A 1 81 ? -19.743 11.714 3.508 1.00 94.25 81 THR A CA 1
ATOM 661 C C . THR A 1 81 ? -18.667 11.157 4.441 1.00 94.25 81 THR A C 1
ATOM 663 O O . THR A 1 81 ? -18.620 9.945 4.667 1.00 94.25 81 THR A O 1
ATOM 666 N N . PRO A 1 82 ? -17.825 12.010 5.050 1.00 91.75 82 PRO A N 1
ATOM 667 C CA . PRO A 1 82 ? -16.931 11.577 6.123 1.00 91.75 82 PRO A CA 1
ATOM 668 C C . PRO A 1 82 ? -17.665 10.931 7.311 1.00 91.75 82 PRO A C 1
ATOM 670 O O . PRO A 1 82 ? -17.089 10.104 8.005 1.00 91.75 82 PRO A O 1
ATOM 673 N N . SER A 1 83 ? -18.943 11.265 7.537 1.00 93.25 83 SER A N 1
ATOM 674 C CA . SER A 1 83 ? -19.762 10.618 8.570 1.00 93.25 83 SER A CA 1
ATOM 675 C C . SER A 1 83 ? -20.274 9.238 8.149 1.00 93.25 83 SER A C 1
ATOM 677 O O . SER A 1 83 ? -20.277 8.321 8.965 1.00 93.25 83 SER A O 1
ATOM 679 N N . SER A 1 84 ? -20.679 9.059 6.887 1.00 93.69 84 SER A N 1
ATOM 680 C CA . SER A 1 84 ? -21.167 7.768 6.380 1.00 93.69 84 SER A CA 1
ATOM 681 C C . SER A 1 84 ? -20.037 6.811 5.978 1.00 93.69 84 SER A C 1
ATOM 683 O O . SER A 1 84 ? -20.270 5.617 5.807 1.00 93.69 84 SER A O 1
ATOM 685 N N . PHE A 1 85 ? -18.823 7.328 5.782 1.00 94.88 85 PHE A N 1
ATOM 686 C CA . PHE A 1 85 ? -17.625 6.574 5.427 1.00 94.88 85 PHE A CA 1
ATOM 687 C C . PHE A 1 85 ? -16.415 7.104 6.221 1.00 94.88 85 PHE A C 1
ATOM 689 O O . PHE A 1 85 ? -15.590 7.837 5.669 1.00 94.88 85 PHE A O 1
ATOM 696 N N . PRO A 1 86 ? -16.313 6.761 7.521 1.00 94.12 86 PRO A N 1
ATOM 697 C CA . PRO A 1 86 ? -15.371 7.373 8.461 1.00 94.12 86 PRO A CA 1
ATOM 698 C C . PRO A 1 86 ? -13.968 6.749 8.394 1.00 94.12 86 PRO A C 1
ATOM 700 O O . PRO A 1 86 ? -13.366 6.430 9.417 1.00 94.12 86 PRO A O 1
ATOM 703 N N . VAL A 1 87 ? -13.450 6.543 7.183 1.00 96.25 87 VAL A N 1
ATOM 704 C CA . VAL A 1 87 ? -12.071 6.089 6.970 1.00 96.25 87 VAL A CA 1
ATOM 705 C C . VAL A 1 87 ? -11.110 7.240 7.214 1.00 96.25 87 VAL A C 1
ATOM 707 O O . VAL A 1 87 ? -11.337 8.360 6.752 1.00 96.25 87 VAL A O 1
ATOM 710 N N . THR A 1 88 ? -9.999 6.949 7.885 1.00 96.06 88 THR A N 1
ATOM 711 C CA . THR A 1 88 ? -8.929 7.933 8.050 1.00 96.06 88 THR A CA 1
ATOM 712 C C . THR A 1 88 ? -8.231 8.145 6.710 1.00 96.06 88 THR A C 1
ATOM 714 O O . THR A 1 88 ? -7.551 7.247 6.215 1.00 96.06 88 THR A O 1
ATOM 717 N N . PHE A 1 89 ? -8.369 9.339 6.135 1.00 95.62 89 PHE A N 1
ATOM 718 C CA . PHE A 1 89 ? -7.602 9.748 4.963 1.00 95.62 89 PHE A CA 1
ATOM 719 C C . PHE A 1 89 ? -6.428 10.637 5.370 1.00 95.62 89 PHE A C 1
ATOM 721 O O . PHE A 1 89 ? -6.622 11.688 5.986 1.00 95.62 89 PHE A O 1
ATOM 728 N N . ILE A 1 90 ? -5.213 10.224 5.007 1.00 95.12 90 ILE A N 1
ATOM 729 C CA . ILE A 1 90 ? -3.985 10.973 5.275 1.00 95.12 90 ILE A CA 1
ATOM 730 C C . ILE A 1 90 ? -3.332 11.344 3.946 1.00 95.12 90 ILE A C 1
ATOM 732 O O . ILE A 1 90 ? -2.829 10.493 3.210 1.00 95.12 90 ILE A O 1
ATOM 736 N N . GLN A 1 91 ? -3.333 12.638 3.655 1.00 92.62 91 GLN A N 1
ATOM 737 C CA . GLN A 1 91 ? -2.752 13.192 2.442 1.00 92.62 91 GLN A CA 1
ATOM 738 C C . GLN A 1 91 ? -1.269 13.514 2.647 1.00 92.62 91 GLN A C 1
ATOM 740 O O . GLN A 1 91 ? -0.924 14.205 3.606 1.00 92.62 91 GLN A O 1
ATOM 745 N N . GLY A 1 92 ? -0.407 13.089 1.724 1.00 91.06 92 GLY A N 1
ATOM 746 C CA . GLY A 1 92 ? 1.004 13.471 1.747 1.00 91.06 92 GLY A CA 1
ATOM 747 C C . GLY A 1 92 ? 1.869 12.727 0.739 1.00 91.06 92 GLY A C 1
ATOM 748 O O . GLY A 1 92 ? 1.451 11.740 0.140 1.00 91.06 92 GLY A O 1
ATOM 749 N N . ASP A 1 93 ? 3.073 13.249 0.520 1.00 92.12 93 ASP A N 1
ATOM 750 C CA . ASP A 1 93 ? 4.084 12.594 -0.305 1.00 92.12 93 ASP A CA 1
ATOM 751 C C . ASP A 1 93 ? 4.819 11.547 0.534 1.00 92.12 93 ASP A C 1
ATOM 753 O O . ASP A 1 93 ? 5.420 11.874 1.554 1.00 92.12 93 ASP A O 1
ATOM 757 N N . ILE A 1 94 ? 4.796 10.283 0.106 1.00 93.62 94 ILE A N 1
ATOM 758 C CA . ILE A 1 94 ? 5.469 9.197 0.825 1.00 93.62 94 ILE A CA 1
ATOM 759 C C . ILE A 1 94 ? 6.988 9.401 0.931 1.00 93.62 94 ILE A C 1
ATOM 761 O O . ILE A 1 94 ? 7.606 8.865 1.853 1.00 93.62 94 ILE A O 1
ATOM 765 N N . PHE A 1 95 ? 7.590 10.172 0.021 1.00 94.00 95 PHE A N 1
ATOM 766 C CA . PHE A 1 95 ? 9.019 10.480 0.033 1.00 94.00 95 PHE A CA 1
ATOM 767 C C . PHE A 1 95 ? 9.373 11.650 0.963 1.00 94.00 95 PHE A C 1
ATOM 769 O O . PHE A 1 95 ? 10.533 11.774 1.361 1.00 94.00 95 PHE A O 1
ATOM 776 N N . ASP A 1 96 ? 8.391 12.458 1.378 1.00 94.00 96 ASP A N 1
ATOM 777 C CA . ASP A 1 96 ? 8.599 13.569 2.307 1.00 94.00 96 ASP A CA 1
ATOM 778 C C . ASP A 1 96 ? 8.888 13.037 3.729 1.00 94.00 96 ASP A C 1
ATOM 780 O O . ASP A 1 96 ? 8.053 12.335 4.314 1.00 94.00 96 ASP A O 1
ATOM 784 N N . PRO A 1 97 ? 10.048 13.358 4.336 1.00 92.94 97 PRO A N 1
ATOM 785 C CA . PRO A 1 97 ? 10.375 12.928 5.694 1.00 92.94 97 PRO A CA 1
ATOM 786 C C . PRO A 1 97 ? 9.416 13.470 6.766 1.00 92.94 97 PRO A C 1
ATOM 788 O O . PRO A 1 97 ? 9.286 12.846 7.820 1.00 92.94 97 PRO A O 1
ATOM 791 N N . ALA A 1 98 ? 8.722 14.589 6.526 1.00 92.56 98 ALA A N 1
ATOM 792 C CA . ALA A 1 98 ? 7.681 15.079 7.433 1.00 92.56 98 ALA A CA 1
ATOM 793 C C . ALA A 1 98 ? 6.438 14.172 7.424 1.00 92.56 98 ALA A C 1
ATOM 795 O O . ALA A 1 98 ? 5.721 14.072 8.425 1.00 92.56 98 ALA A O 1
ATOM 796 N N . PHE A 1 99 ? 6.199 13.480 6.309 1.00 94.06 99 PHE A N 1
ATOM 797 C CA . PHE A 1 99 ? 5.095 12.546 6.148 1.00 94.06 99 PHE A CA 1
ATOM 798 C C . PHE A 1 99 ? 5.457 11.119 6.583 1.00 94.06 99 PHE A C 1
ATOM 800 O O . PHE A 1 99 ? 4.654 10.448 7.238 1.00 94.06 99 PHE A O 1
ATOM 807 N N . LEU A 1 100 ? 6.670 10.661 6.266 1.00 94.94 100 LEU A N 1
ATOM 808 C CA . LEU A 1 100 ? 7.215 9.385 6.725 1.00 94.94 100 LEU A CA 1
ATOM 809 C C . LEU A 1 100 ? 8.723 9.497 6.983 1.00 94.94 100 LEU A C 1
ATOM 811 O O . LEU A 1 100 ? 9.532 9.482 6.053 1.00 94.94 100 LEU A O 1
ATOM 815 N N . SER A 1 101 ? 9.101 9.554 8.261 1.00 93.00 101 SER A N 1
ATOM 816 C CA . SER A 1 101 ? 10.502 9.569 8.692 1.00 93.00 101 SER A CA 1
ATOM 817 C C . SER A 1 101 ? 10.978 8.166 9.059 1.00 93.00 101 SER A C 1
ATOM 819 O O . SER A 1 101 ? 10.445 7.543 9.975 1.00 93.00 101 SER A O 1
ATOM 821 N N . LEU A 1 102 ? 12.028 7.692 8.383 1.00 86.56 102 LEU A N 1
ATOM 822 C CA . LEU A 1 102 ? 12.689 6.417 8.689 1.00 86.56 102 LEU A CA 1
ATOM 823 C C . LEU A 1 102 ? 13.797 6.553 9.752 1.00 86.56 102 LEU A C 1
ATOM 825 O O . LEU A 1 102 ? 14.424 5.565 10.119 1.00 86.56 102 LEU A O 1
ATOM 829 N N . ALA A 1 103 ? 14.048 7.755 10.284 1.00 68.50 103 ALA A N 1
ATOM 830 C CA . ALA A 1 103 ? 15.183 8.024 11.178 1.00 68.50 103 ALA A CA 1
ATOM 831 C C . ALA A 1 103 ? 15.177 7.195 12.483 1.00 68.50 103 ALA A C 1
ATOM 833 O O . ALA A 1 103 ? 16.221 7.020 13.110 1.00 68.50 103 ALA A O 1
ATOM 834 N N . TYR A 1 104 ? 14.032 6.628 12.876 1.00 52.94 104 TYR A N 1
ATOM 835 C CA . TYR A 1 104 ? 13.919 5.763 14.053 1.00 52.94 104 TYR A CA 1
ATOM 836 C C . TYR A 1 104 ? 14.472 4.340 13.861 1.00 52.94 104 TYR A C 1
ATOM 838 O O . TYR A 1 104 ? 14.734 3.668 14.855 1.00 52.94 104 TYR A O 1
ATOM 846 N N . THR A 1 105 ? 14.709 3.870 12.630 1.00 50.03 105 THR A N 1
ATOM 847 C CA . THR A 1 105 ? 15.238 2.511 12.392 1.00 50.03 105 THR A CA 1
ATOM 848 C C . THR A 1 105 ? 16.768 2.414 12.477 1.00 50.03 105 THR A C 1
ATOM 850 O O . THR A 1 105 ? 17.320 1.327 12.325 1.00 50.03 105 THR A O 1
ATOM 853 N N . SER A 1 106 ? 17.470 3.528 12.727 1.00 42.25 106 SER A N 1
ATOM 854 C CA . SER A 1 106 ? 18.941 3.615 12.669 1.00 42.25 106 SER A CA 1
ATOM 855 C C . SER A 1 106 ? 19.608 4.054 13.980 1.00 42.25 106 SER A C 1
ATOM 857 O O . SER A 1 106 ? 20.731 4.559 13.949 1.00 42.25 106 SER A O 1
ATOM 859 N N . SER A 1 107 ? 18.969 3.879 15.144 1.00 36.28 107 SER A N 1
ATOM 860 C CA . SER A 1 107 ? 19.587 4.258 16.421 1.00 36.28 107 SER A CA 1
ATOM 861 C C . SER A 1 107 ? 20.809 3.387 16.759 1.00 36.28 107 SER A C 1
ATOM 863 O O . SER A 1 107 ? 20.741 2.261 17.246 1.00 36.28 107 SER A O 1
ATOM 865 N N . ASN A 1 108 ? 21.958 3.987 16.465 1.00 36.16 108 ASN A N 1
ATOM 866 C CA . ASN A 1 108 ? 23.299 3.721 16.960 1.00 36.16 108 ASN A CA 1
ATOM 867 C C . ASN A 1 108 ? 23.295 3.469 18.495 1.00 36.16 108 ASN A C 1
ATOM 869 O O . ASN A 1 108 ? 22.698 4.275 19.213 1.00 36.16 108 ASN A O 1
ATOM 873 N N . PRO A 1 109 ? 23.962 2.427 19.042 1.00 42.53 109 PRO A N 1
ATOM 874 C CA . PRO A 1 109 ? 23.876 2.064 20.469 1.00 42.53 109 PRO A CA 1
ATOM 875 C C . PRO A 1 109 ? 24.439 3.085 21.476 1.00 42.53 109 PRO A C 1
ATOM 877 O O . PRO A 1 109 ? 24.328 2.860 22.677 1.00 42.53 109 PRO A O 1
ATOM 880 N N . ASN A 1 110 ? 25.049 4.185 21.022 1.00 41.03 110 ASN A N 1
ATOM 881 C CA . ASN A 1 110 ? 25.859 5.075 21.862 1.00 41.03 110 ASN A CA 1
ATOM 882 C C . ASN A 1 110 ? 25.335 6.518 21.988 1.00 41.03 110 ASN A C 1
ATOM 884 O O . ASN A 1 110 ? 26.122 7.421 22.263 1.00 41.03 110 ASN A O 1
ATOM 888 N N . SER A 1 111 ? 24.034 6.776 21.817 1.00 35.94 111 SER A N 1
ATOM 889 C CA . SER A 1 111 ? 23.475 8.094 22.158 1.00 35.94 111 SER A CA 1
ATOM 890 C C . SER A 1 111 ? 22.687 8.034 23.462 1.00 35.94 111 SER A C 1
ATOM 892 O O . SER A 1 111 ? 21.577 7.513 23.548 1.00 35.94 111 SER A O 1
ATOM 894 N N . THR A 1 112 ? 23.332 8.544 24.502 1.00 37.88 112 THR A N 1
ATOM 895 C CA . THR A 1 112 ? 22.814 8.751 25.846 1.00 37.88 112 THR A CA 1
ATOM 896 C C . THR A 1 112 ? 21.640 9.736 25.831 1.00 37.88 112 THR A C 1
ATOM 898 O O . THR A 1 112 ? 21.727 10.832 25.284 1.00 37.88 112 THR A O 1
ATOM 901 N N . SER A 1 113 ? 20.565 9.349 26.524 1.00 43.88 113 SER A N 1
ATOM 902 C CA . SER A 1 113 ? 19.440 10.180 26.983 1.00 43.88 113 SER A CA 1
ATOM 903 C C . SER A 1 113 ? 18.528 10.826 25.928 1.00 43.88 113 SER A C 1
ATOM 905 O O . SER A 1 113 ? 18.542 12.033 25.720 1.00 43.88 113 SER A O 1
ATOM 907 N N . VAL A 1 114 ? 17.575 10.039 25.424 1.00 35.12 114 VAL A N 1
ATOM 908 C CA . VAL A 1 114 ? 16.195 10.517 25.231 1.00 35.12 114 VAL A CA 1
ATOM 909 C C . VAL A 1 114 ? 15.296 9.608 26.060 1.00 35.12 114 VAL A C 1
ATOM 911 O O . VAL A 1 114 ? 15.423 8.386 26.008 1.00 35.12 114 VAL A O 1
ATOM 914 N N . LYS A 1 115 ? 14.451 10.215 26.899 1.00 33.53 115 LYS A N 1
ATOM 915 C CA . LYS A 1 115 ? 13.509 9.521 27.780 1.00 33.53 115 LYS A CA 1
ATOM 916 C C . LYS A 1 115 ? 12.698 8.518 26.957 1.00 33.53 115 LYS A C 1
ATOM 918 O O . LYS A 1 115 ? 11.982 8.906 26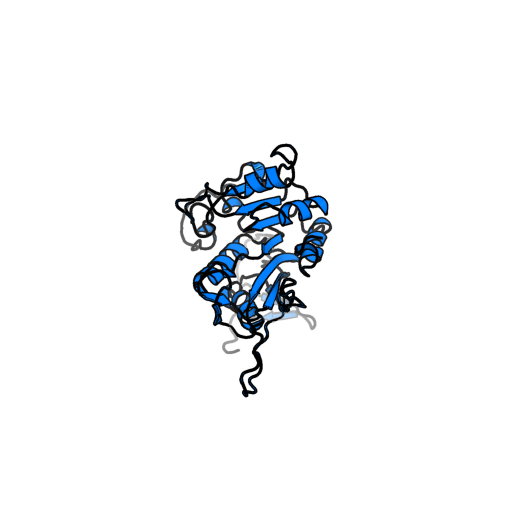.041 1.00 33.53 115 LYS A O 1
ATOM 923 N N . VAL A 1 116 ? 12.836 7.238 27.294 1.00 39.00 116 VAL A N 1
ATOM 924 C CA . VAL A 1 116 ? 11.975 6.165 26.801 1.00 39.00 116 VAL A CA 1
ATOM 925 C C . VAL A 1 116 ? 10.591 6.430 27.373 1.00 39.00 116 VAL A C 1
ATOM 927 O O . VAL A 1 116 ? 10.313 6.111 28.528 1.00 39.00 116 VAL A O 1
ATOM 930 N N . GLU A 1 117 ? 9.746 7.086 26.586 1.00 38.88 117 GLU A N 1
ATOM 931 C CA . GLU A 1 117 ? 8.320 7.127 26.855 1.00 38.88 117 GLU A CA 1
ATOM 932 C C . GLU A 1 117 ? 7.812 5.689 26.707 1.00 38.88 117 GLU A C 1
ATOM 934 O O . GLU A 1 117 ? 7.981 5.032 25.677 1.00 38.88 117 GLU A O 1
ATOM 939 N N . SER A 1 118 ? 7.330 5.158 27.824 1.00 42.97 118 SER A N 1
ATOM 940 C CA . SER A 1 118 ? 6.758 3.827 27.982 1.00 42.97 118 SER A CA 1
ATOM 941 C C . SER A 1 118 ? 5.853 3.463 26.804 1.00 42.97 118 SER A C 1
ATOM 943 O O . SER A 1 118 ? 4.925 4.215 26.529 1.00 42.97 118 SER A O 1
ATOM 945 N N . GLN A 1 119 ? 6.140 2.326 26.150 1.00 48.62 119 GLN A N 1
ATOM 946 C CA . GLN A 1 119 ? 5.278 1.556 25.229 1.00 48.62 119 GLN A CA 1
ATOM 947 C C . GLN A 1 119 ? 4.058 2.332 24.697 1.00 48.62 119 GLN A C 1
ATOM 949 O O . GLN A 1 119 ? 3.080 2.470 25.437 1.00 48.62 119 GLN A O 1
ATOM 954 N N . PRO A 1 120 ? 4.044 2.812 23.438 1.00 53.09 120 PRO A N 1
ATOM 955 C CA . PRO A 1 120 ? 2.967 3.679 23.005 1.00 53.09 120 PRO A CA 1
ATOM 956 C C . PRO A 1 120 ? 1.698 2.842 22.921 1.00 53.09 120 PRO A C 1
ATOM 958 O O . PRO A 1 120 ? 1.631 1.869 22.156 1.00 53.09 120 PRO A O 1
ATOM 961 N N . THR A 1 121 ? 0.697 3.247 23.697 1.00 67.12 121 THR A N 1
ATOM 962 C CA . THR A 1 121 ? -0.706 2.950 23.430 1.00 67.12 121 THR A CA 1
ATOM 963 C C . THR A 1 121 ? -0.953 3.025 21.925 1.00 67.12 121 THR A C 1
ATOM 965 O O . THR A 1 121 ? -0.413 3.888 21.229 1.00 67.12 121 THR A O 1
ATOM 968 N N . ARG A 1 122 ? -1.713 2.060 21.400 1.00 76.94 122 ARG A N 1
ATOM 969 C CA . ARG A 1 122 ? -2.098 2.000 19.986 1.00 76.94 122 ARG A CA 1
ATOM 970 C C . ARG A 1 122 ? -2.497 3.405 19.503 1.00 76.94 122 ARG A C 1
ATOM 972 O O . ARG A 1 122 ? -3.374 4.001 20.133 1.00 76.94 122 ARG A O 1
ATOM 979 N N . PRO A 1 123 ? -1.854 3.957 18.455 1.00 82.81 123 PRO A N 1
ATOM 980 C CA . PRO A 1 123 ? -2.158 5.309 18.012 1.00 82.81 123 PRO A CA 1
ATOM 981 C C . PRO A 1 123 ? -3.623 5.380 17.585 1.00 82.81 123 PRO A C 1
ATOM 983 O O . PRO A 1 123 ? -4.132 4.464 16.938 1.00 82.81 123 PRO A O 1
ATOM 986 N N . ASN A 1 124 ? -4.308 6.461 17.951 1.00 89.69 124 ASN A N 1
ATOM 987 C CA . ASN A 1 124 ? -5.656 6.696 17.458 1.00 89.69 124 ASN A CA 1
ATOM 988 C C . ASN A 1 124 ? -5.568 7.023 15.964 1.00 89.69 124 ASN A C 1
ATOM 990 O O . ASN A 1 124 ? -5.075 8.085 15.591 1.00 89.69 124 ASN A O 1
ATOM 994 N N . LEU A 1 125 ? -6.044 6.108 15.119 1.00 92.56 125 LEU A N 1
ATOM 995 C CA . LEU A 1 125 ? -5.910 6.238 13.671 1.00 92.56 125 LEU A CA 1
ATOM 996 C C . LEU A 1 125 ? -6.627 7.486 13.142 1.00 92.56 125 LEU A C 1
ATOM 998 O O . LEU A 1 125 ? -6.078 8.182 12.297 1.00 92.56 125 LEU A O 1
ATOM 1002 N N . SER A 1 126 ? -7.772 7.853 13.727 1.00 90.94 126 SER A N 1
ATOM 1003 C CA . SER A 1 126 ? -8.587 8.992 13.275 1.00 90.94 126 SER A CA 1
ATOM 1004 C C . SER A 1 126 ? -7.906 10.362 13.400 1.00 90.94 126 SER A C 1
ATOM 1006 O O . SER A 1 126 ? -8.295 11.310 12.717 1.00 90.94 126 SER A O 1
ATOM 1008 N N . THR A 1 127 ? -6.886 10.492 14.258 1.00 92.62 127 THR A N 1
ATOM 1009 C CA . THR A 1 127 ? -6.185 11.764 14.499 1.00 92.62 127 THR A CA 1
ATOM 1010 C C . THR A 1 127 ? -4.863 11.890 13.744 1.00 92.62 127 THR A C 1
ATOM 1012 O O . THR A 1 127 ? -4.251 12.962 13.770 1.00 92.62 127 THR A O 1
ATOM 1015 N N . LEU A 1 128 ? -4.422 10.836 13.050 1.00 94.44 128 LEU A N 1
ATOM 1016 C CA . LEU A 1 128 ? -3.140 10.815 12.352 1.00 94.44 128 LEU A CA 1
ATOM 1017 C C . LEU A 1 128 ? -3.071 11.857 11.227 1.00 94.44 128 LEU A C 1
ATOM 1019 O O . LEU A 1 128 ? -4.027 12.087 10.486 1.00 94.44 128 LEU A O 1
ATOM 1023 N N . LYS A 1 129 ? -1.896 12.482 11.098 1.00 94.12 129 LYS A N 1
ATOM 1024 C CA . LYS A 1 129 ? -1.567 13.460 10.042 1.00 94.12 129 LYS A CA 1
ATOM 1025 C C . LYS A 1 129 ? -0.380 13.037 9.175 1.00 94.12 129 LYS A C 1
ATOM 1027 O O . LYS A 1 129 ? -0.109 13.676 8.167 1.00 94.12 129 LYS A O 1
ATOM 1032 N N . SER A 1 130 ? 0.313 11.972 9.563 1.00 95.44 130 SER A N 1
ATOM 1033 C CA . SER A 1 130 ? 1.480 11.413 8.884 1.00 95.44 130 SER A CA 1
ATOM 1034 C C . SER A 1 130 ? 1.503 9.896 9.085 1.00 95.44 130 SER A C 1
ATOM 1036 O O . SER A 1 130 ? 0.788 9.372 9.946 1.00 95.44 130 SER A O 1
ATOM 1038 N N . LEU A 1 131 ? 2.307 9.182 8.295 1.00 96.19 131 LEU A N 1
ATOM 1039 C CA . LEU A 1 131 ? 2.441 7.725 8.394 1.00 96.19 131 LEU A CA 1
ATOM 1040 C C . LEU A 1 131 ? 3.511 7.294 9.405 1.00 96.19 131 LEU A C 1
ATOM 1042 O O . LEU A 1 131 ? 3.519 6.138 9.814 1.00 96.19 131 LEU A O 1
ATOM 1046 N N . THR A 1 132 ? 4.385 8.198 9.858 1.00 95.62 132 THR A N 1
ATOM 1047 C CA . THR A 1 132 ? 5.451 7.888 10.833 1.00 95.62 132 THR A CA 1
ATOM 1048 C C . THR A 1 132 ? 4.957 7.154 12.095 1.00 95.62 132 THR A C 1
ATOM 1050 O O . THR A 1 132 ? 5.610 6.197 12.509 1.00 95.62 132 THR A O 1
ATOM 1053 N N . PRO A 1 133 ? 3.801 7.490 12.708 1.00 94.62 133 PRO A N 1
ATOM 1054 C CA . PRO A 1 133 ? 3.299 6.752 13.874 1.00 94.62 133 PRO A CA 1
ATOM 1055 C C . PRO A 1 133 ? 2.909 5.288 13.596 1.00 94.62 133 PRO A C 1
ATOM 1057 O O . PRO A 1 133 ? 2.679 4.532 14.540 1.00 94.62 133 PRO A O 1
ATOM 1060 N N . LEU A 1 134 ? 2.821 4.885 12.323 1.00 94.62 134 LEU A N 1
ATOM 1061 C CA . LEU A 1 134 ? 2.443 3.541 11.875 1.00 94.62 134 LEU A CA 1
ATOM 1062 C C . LEU A 1 134 ? 3.641 2.632 11.575 1.00 94.62 134 LEU A C 1
ATOM 1064 O O . LEU A 1 134 ? 3.436 1.507 11.117 1.00 94.62 134 LEU A O 1
ATOM 1068 N N . LEU A 1 135 ? 4.875 3.085 11.823 1.00 94.19 135 LEU A N 1
ATOM 1069 C CA . LEU A 1 135 ? 6.065 2.243 11.683 1.00 94.19 135 LEU A CA 1
ATOM 1070 C C . LEU A 1 135 ? 5.872 0.920 12.437 1.00 94.19 135 LEU A C 1
ATOM 1072 O O . LEU A 1 135 ? 5.563 0.914 13.630 1.00 94.19 135 LEU A O 1
ATOM 1076 N N . HIS A 1 136 ? 6.049 -0.188 11.717 1.00 93.31 136 HIS A N 1
ATOM 1077 C CA . HIS A 1 136 ? 5.894 -1.561 12.197 1.00 93.31 136 HIS A CA 1
ATOM 1078 C C . HIS A 1 136 ? 4.519 -1.906 12.788 1.00 93.31 136 HIS A C 1
ATOM 1080 O O . HIS A 1 136 ? 4.431 -2.760 13.670 1.00 93.31 136 HIS A O 1
ATOM 1086 N N . ARG A 1 137 ? 3.439 -1.259 12.334 1.00 94.19 137 ARG A N 1
ATOM 1087 C CA . ARG A 1 137 ? 2.084 -1.458 12.888 1.00 94.19 137 ARG A CA 1
ATOM 1088 C C . ARG A 1 137 ? 1.032 -1.868 11.863 1.00 94.19 137 ARG A C 1
ATOM 1090 O O . ARG A 1 137 ? -0.077 -2.210 12.262 1.00 94.19 137 ARG A O 1
ATOM 1097 N N . VAL A 1 138 ? 1.347 -1.851 10.570 1.00 96.88 138 VAL A N 1
ATOM 1098 C CA . VAL A 1 138 ? 0.369 -2.145 9.515 1.00 96.88 138 VAL A CA 1
ATOM 1099 C C . VAL A 1 138 ? 0.386 -3.631 9.166 1.00 96.88 138 VAL A C 1
ATOM 1101 O O . VAL A 1 138 ? 1.409 -4.151 8.731 1.00 96.88 138 VAL A O 1
ATOM 1104 N N . SER A 1 139 ? -0.738 -4.326 9.334 1.00 97.50 139 SER A N 1
ATOM 1105 C CA . SER A 1 139 ? -0.846 -5.764 9.045 1.00 97.50 139 SER A CA 1
ATOM 1106 C C . SER A 1 139 ? -1.006 -6.042 7.549 1.00 97.50 139 SER A C 1
ATOM 1108 O O . SER A 1 139 ? -0.465 -7.019 7.036 1.00 97.50 139 SER A O 1
ATOM 1110 N N . ALA A 1 140 ? -1.726 -5.175 6.833 1.00 98.06 140 ALA A N 1
ATOM 1111 C CA . ALA A 1 140 ? -1.939 -5.301 5.396 1.00 98.06 140 ALA A CA 1
ATOM 1112 C C . ALA A 1 140 ? -1.692 -3.974 4.673 1.00 98.06 140 ALA A C 1
ATOM 1114 O O . ALA A 1 140 ? -2.301 -2.959 4.995 1.00 98.06 140 ALA A O 1
ATOM 1115 N N . ILE A 1 141 ? -0.837 -3.984 3.655 1.00 98.50 141 ILE A N 1
ATOM 1116 C CA . ILE A 1 141 ? -0.605 -2.830 2.783 1.00 98.50 141 ILE A CA 1
ATOM 1117 C C . ILE A 1 141 ? -1.086 -3.185 1.379 1.00 98.50 141 ILE A C 1
ATOM 1119 O O . ILE A 1 141 ? -0.557 -4.093 0.734 1.00 98.50 141 ILE A O 1
ATOM 1123 N N . HIS A 1 142 ? -2.078 -2.450 0.894 1.00 97.38 142 HIS A N 1
ATOM 1124 C CA . HIS A 1 142 ? -2.509 -2.496 -0.492 1.00 97.38 142 HIS A CA 1
ATOM 1125 C C . HIS A 1 142 ? -1.821 -1.379 -1.285 1.00 97.38 142 HIS A C 1
ATOM 1127 O O . HIS A 1 142 ? -1.929 -0.208 -0.936 1.00 97.38 142 HIS A O 1
ATOM 1133 N N . ALA A 1 143 ? -1.113 -1.749 -2.355 1.00 94.00 143 ALA A N 1
ATOM 1134 C CA . ALA A 1 143 ? -0.425 -0.814 -3.246 1.00 94.00 143 ALA A CA 1
ATOM 1135 C C . ALA A 1 143 ? -0.619 -1.236 -4.709 1.00 94.00 143 ALA A C 1
ATOM 1137 O O . ALA A 1 143 ? 0.141 -2.044 -5.256 1.00 94.00 143 ALA A O 1
ATOM 1138 N N . SER A 1 144 ? -1.651 -0.696 -5.359 1.00 90.00 144 SER A N 1
ATOM 1139 C CA . SER A 1 144 ? -1.969 -0.981 -6.763 1.00 90.00 144 SER A CA 1
ATOM 1140 C C . SER A 1 144 ? -1.783 0.247 -7.644 1.00 90.00 144 SER A C 1
ATOM 1142 O O . SER A 1 144 ? -2.036 1.366 -7.230 1.00 90.00 144 SER A O 1
ATOM 1144 N N . ALA A 1 145 ? -1.325 0.028 -8.876 1.00 85.69 145 ALA A N 1
ATOM 1145 C CA . ALA A 1 145 ? -1.055 1.070 -9.860 1.00 85.69 145 ALA A CA 1
ATOM 1146 C C . ALA A 1 145 ? -0.159 2.223 -9.340 1.00 85.69 145 ALA A C 1
ATOM 1148 O O . ALA A 1 145 ? -0.259 3.339 -9.833 1.00 85.69 145 ALA A O 1
ATOM 1149 N N . LEU A 1 146 ? 0.760 1.929 -8.411 1.00 88.19 146 LEU A N 1
ATOM 1150 C CA . LEU A 1 146 ? 1.584 2.942 -7.738 1.00 88.19 146 LEU A CA 1
ATOM 1151 C C . LEU A 1 146 ? 3.053 2.938 -8.196 1.00 88.19 146 LEU A C 1
ATOM 1153 O O . LEU A 1 146 ? 3.543 3.928 -8.720 1.00 88.19 146 LEU A O 1
ATOM 1157 N N . PHE A 1 147 ? 3.755 1.806 -8.065 1.00 91.38 147 PHE A N 1
ATOM 1158 C CA . PHE A 1 147 ? 5.212 1.726 -8.292 1.00 91.38 147 PHE A CA 1
ATOM 1159 C C . PHE A 1 147 ? 5.678 2.254 -9.657 1.00 91.38 147 PHE A C 1
ATOM 1161 O O . PHE A 1 147 ? 6.697 2.927 -9.753 1.00 91.38 147 PHE A O 1
ATOM 1168 N N . HIS A 1 148 ? 4.913 1.989 -10.717 1.00 86.06 148 HIS A N 1
ATOM 1169 C CA . HIS A 1 148 ? 5.277 2.360 -12.087 1.00 86.06 148 HIS A CA 1
ATOM 1170 C C . HIS A 1 148 ? 5.275 3.876 -12.362 1.00 86.06 148 HIS A C 1
ATOM 1172 O O . HIS A 1 148 ? 5.695 4.289 -13.443 1.00 86.06 148 HIS A O 1
ATOM 1178 N N . LEU A 1 149 ? 4.805 4.687 -11.409 1.00 87.00 149 LEU A N 1
ATOM 1179 C CA . LEU A 1 149 ? 4.873 6.148 -11.457 1.00 87.00 149 LEU A CA 1
ATOM 1180 C C . LEU A 1 149 ? 6.276 6.685 -11.130 1.00 87.00 149 LEU A C 1
ATOM 1182 O O . LEU A 1 149 ? 6.544 7.861 -11.355 1.00 87.00 149 LEU A O 1
ATOM 1186 N N . PHE A 1 150 ? 7.169 5.835 -10.618 1.00 90.31 150 PHE A N 1
ATOM 1187 C CA . PHE A 1 150 ? 8.464 6.236 -10.078 1.00 90.31 150 PHE A CA 1
ATOM 1188 C C . PHE A 1 150 ? 9.640 5.632 -10.853 1.00 90.31 150 PHE A C 1
ATOM 1190 O O . PHE A 1 150 ? 9.514 4.599 -11.521 1.00 90.31 150 PHE A O 1
ATOM 1197 N N . SER A 1 151 ? 10.807 6.275 -10.747 1.00 92.88 151 SER A N 1
ATOM 1198 C CA . SER A 1 151 ? 12.076 5.731 -11.251 1.00 92.88 151 SER A CA 1
ATOM 1199 C C . SER A 1 151 ? 12.482 4.452 -10.511 1.00 92.88 151 SER A C 1
ATOM 1201 O O . SER A 1 151 ? 11.959 4.163 -9.439 1.00 92.88 151 SER A O 1
ATOM 1203 N N . GLU A 1 152 ? 13.440 3.690 -11.047 1.00 94.75 152 GLU A N 1
ATOM 1204 C CA . GLU A 1 152 ? 13.928 2.463 -10.397 1.00 94.75 152 GLU A CA 1
ATOM 1205 C C . GLU A 1 152 ? 14.381 2.702 -8.945 1.00 94.75 152 GLU A C 1
ATOM 1207 O O . GLU A 1 152 ? 13.947 1.997 -8.036 1.00 94.75 152 GLU A O 1
ATOM 1212 N N . THR A 1 153 ? 15.196 3.733 -8.711 1.00 96.12 153 THR A N 1
ATOM 1213 C CA . THR A 1 153 ? 15.689 4.076 -7.369 1.00 96.12 153 THR A CA 1
ATOM 1214 C C . THR A 1 153 ? 14.548 4.444 -6.422 1.00 96.12 153 THR A C 1
ATOM 1216 O O . THR A 1 153 ? 14.515 3.990 -5.282 1.00 96.12 153 THR A O 1
ATOM 1219 N N . GLN A 1 154 ? 13.572 5.217 -6.901 1.00 95.56 154 GLN A N 1
ATOM 1220 C CA . GLN A 1 154 ? 12.401 5.584 -6.104 1.00 95.56 154 GLN A CA 1
ATOM 1221 C C . GLN A 1 154 ? 11.460 4.395 -5.859 1.00 95.56 154 GLN A C 1
ATOM 1223 O O . GLN A 1 154 ? 10.804 4.351 -4.825 1.00 95.56 154 GLN A O 1
ATOM 1228 N N . GLN A 1 155 ? 11.391 3.413 -6.767 1.00 96.06 155 GLN A N 1
ATOM 1229 C CA . GLN A 1 155 ? 10.648 2.167 -6.540 1.00 96.06 155 GLN A CA 1
ATOM 1230 C C . GLN A 1 155 ? 11.271 1.350 -5.402 1.00 96.06 155 GLN A C 1
ATOM 1232 O O . GLN A 1 155 ? 10.536 0.834 -4.559 1.00 96.06 155 GLN A O 1
ATOM 1237 N N . LEU A 1 156 ? 12.605 1.281 -5.332 1.00 96.62 156 LEU A N 1
ATOM 1238 C CA . LEU A 1 156 ? 13.305 0.668 -4.202 1.00 96.62 156 LEU A CA 1
ATOM 1239 C C . LEU A 1 156 ? 13.046 1.433 -2.897 1.00 96.62 156 LEU A C 1
ATOM 1241 O O . LEU A 1 156 ? 12.691 0.817 -1.893 1.00 96.62 156 LEU A O 1
ATOM 1245 N N . GLU A 1 157 ? 13.175 2.760 -2.908 1.00 96.81 157 GLU A N 1
ATOM 1246 C CA . GLU A 1 157 ? 12.916 3.585 -1.722 1.00 96.81 157 GLU A CA 1
ATOM 1247 C C . GLU A 1 157 ? 11.462 3.442 -1.239 1.00 96.81 157 GLU A C 1
ATOM 1249 O O . GLU A 1 157 ? 11.208 3.270 -0.045 1.00 96.81 157 GLU A O 1
ATOM 1254 N N . LEU A 1 158 ? 10.497 3.430 -2.163 1.00 96.62 158 LEU A N 1
ATOM 1255 C CA . LEU A 1 158 ? 9.095 3.149 -1.864 1.00 96.62 158 LEU A CA 1
ATOM 1256 C C . LEU A 1 158 ? 8.942 1.774 -1.204 1.00 96.62 158 LEU A C 1
ATOM 1258 O O . LEU A 1 158 ? 8.282 1.662 -0.174 1.00 96.62 158 LEU A O 1
ATOM 1262 N N . ALA A 1 159 ? 9.575 0.732 -1.747 1.00 96.75 159 ALA A N 1
ATOM 1263 C CA . ALA A 1 159 ? 9.528 -0.608 -1.165 1.00 96.75 159 ALA A CA 1
ATOM 1264 C C . ALA A 1 159 ? 10.086 -0.640 0.271 1.00 96.75 159 ALA A C 1
ATOM 1266 O O . ALA A 1 159 ? 9.470 -1.239 1.153 1.00 96.75 159 ALA A O 1
ATOM 1267 N N . GLN A 1 160 ? 11.199 0.055 0.530 1.00 95.81 160 GLN A N 1
ATOM 1268 C CA . GLN A 1 160 ? 11.792 0.187 1.866 1.00 95.81 160 GLN A CA 1
ATOM 1269 C C . GLN A 1 160 ? 10.862 0.919 2.843 1.00 95.81 160 GLN A C 1
ATOM 1271 O O . GLN A 1 160 ? 10.661 0.463 3.969 1.00 95.81 160 GLN A O 1
ATOM 1276 N N . ARG A 1 161 ? 10.231 2.014 2.404 1.00 96.56 161 ARG A N 1
ATOM 1277 C CA . ARG A 1 161 ? 9.249 2.770 3.195 1.00 96.56 161 ARG A CA 1
ATOM 1278 C C . ARG A 1 161 ? 8.022 1.927 3.548 1.00 96.56 161 ARG A C 1
ATOM 1280 O O . ARG A 1 161 ? 7.596 1.925 4.700 1.00 96.56 161 ARG A O 1
ATOM 1287 N N . LEU A 1 162 ? 7.487 1.161 2.594 1.00 97.19 162 LEU A N 1
ATOM 1288 C CA . LEU A 1 162 ? 6.368 0.248 2.854 1.00 97.19 162 LEU A CA 1
ATOM 1289 C C . LEU A 1 162 ? 6.764 -0.892 3.802 1.00 97.19 162 LEU A C 1
ATOM 1291 O O . LEU A 1 162 ? 5.993 -1.235 4.695 1.00 97.19 162 LEU A O 1
ATOM 1295 N N . ALA A 1 163 ? 7.971 -1.444 3.661 1.00 95.44 163 ALA A N 1
ATOM 1296 C CA . ALA A 1 163 ? 8.486 -2.451 4.587 1.00 95.44 163 ALA A CA 1
ATOM 1297 C C . ALA A 1 163 ? 8.638 -1.912 6.019 1.00 95.44 163 ALA A C 1
ATOM 1299 O O . ALA A 1 163 ? 8.364 -2.638 6.971 1.00 95.44 163 ALA A O 1
ATOM 1300 N N . ALA A 1 164 ? 9.017 -0.642 6.185 1.00 94.56 164 ALA A N 1
ATOM 1301 C CA . ALA A 1 164 ? 9.127 -0.009 7.499 1.00 94.56 164 ALA A CA 1
ATOM 1302 C C . ALA A 1 164 ? 7.763 0.190 8.191 1.00 94.56 164 ALA A C 1
ATOM 1304 O O . ALA A 1 164 ? 7.686 0.183 9.417 1.00 94.56 164 ALA A O 1
ATOM 1305 N N . LEU A 1 165 ? 6.676 0.337 7.429 1.00 96.25 165 LEU A N 1
ATOM 1306 C CA . LEU A 1 165 ? 5.308 0.405 7.963 1.00 96.25 165 LEU A CA 1
ATOM 1307 C C . LEU A 1 165 ? 4.743 -0.979 8.314 1.00 96.25 165 LEU A C 1
ATOM 1309 O O . LEU A 1 165 ? 3.936 -1.106 9.238 1.00 96.25 165 LEU A O 1
ATOM 1313 N N . LEU A 1 166 ? 5.168 -2.013 7.585 1.00 96.12 166 LEU A N 1
ATOM 1314 C CA . LEU A 1 166 ? 4.676 -3.376 7.744 1.00 96.12 166 LEU A CA 1
ATOM 1315 C C . LEU A 1 166 ? 4.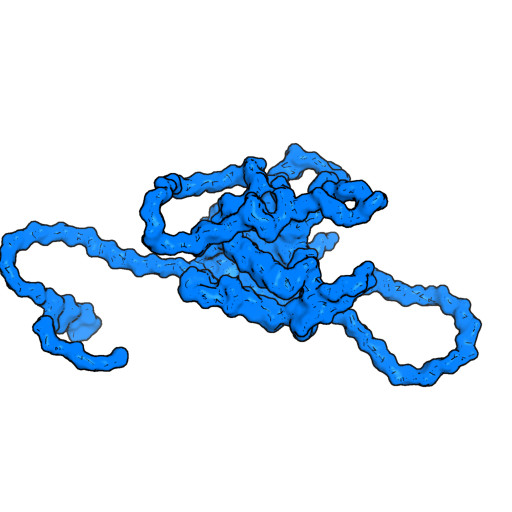996 -3.920 9.145 1.00 96.12 166 LEU A C 1
ATOM 1317 O O . LEU A 1 166 ? 6.141 -3.893 9.602 1.00 96.12 166 LEU A O 1
ATOM 1321 N N . LEU A 1 167 ? 3.975 -4.445 9.818 1.00 94.12 167 LEU A N 1
ATOM 1322 C CA . LEU A 1 167 ? 4.090 -5.152 11.088 1.00 94.12 167 LEU A CA 1
ATOM 1323 C C . LEU A 1 167 ? 4.995 -6.383 10.887 1.00 94.12 167 LEU A C 1
ATOM 1325 O O . LEU A 1 167 ? 4.632 -7.237 10.076 1.00 94.12 167 LEU A O 1
ATOM 1329 N N . PRO A 1 168 ? 6.134 -6.525 11.598 1.00 92.19 168 PRO A N 1
ATOM 1330 C CA . PRO A 1 168 ? 7.087 -7.628 11.427 1.00 92.19 168 PRO A CA 1
ATOM 1331 C C . PRO A 1 168 ? 6.583 -8.938 12.058 1.00 92.19 168 PRO A C 1
ATOM 1333 O O . PRO A 1 168 ? 7.283 -9.605 12.819 1.00 92.19 168 PRO A O 1
ATOM 1336 N N . GLN A 1 169 ? 5.349 -9.311 11.746 1.00 91.44 169 GLN A N 1
ATOM 1337 C CA . GLN A 1 169 ? 4.648 -10.480 12.245 1.00 91.44 169 GLN A CA 1
ATOM 1338 C C . GLN A 1 169 ? 4.350 -11.435 11.094 1.00 91.44 169 GLN A C 1
ATOM 1340 O O . GLN A 1 169 ? 4.039 -11.005 9.984 1.00 91.44 169 GLN A O 1
ATOM 1345 N N . LYS A 1 170 ? 4.455 -12.742 11.353 1.00 92.94 170 LYS A N 1
ATOM 1346 C CA . LYS A 1 170 ? 4.031 -13.772 10.400 1.00 92.94 170 LYS A CA 1
ATOM 1347 C C . LYS A 1 170 ? 2.594 -13.508 9.961 1.00 92.94 170 LYS A C 1
ATOM 1349 O O . LYS A 1 170 ? 1.747 -13.353 10.821 1.00 92.94 170 LYS A O 1
ATOM 1354 N N . GLY A 1 171 ? 2.331 -13.532 8.657 1.00 93.50 171 GLY A N 1
ATOM 1355 C CA . GLY A 1 171 ? 1.013 -13.285 8.068 1.00 93.50 171 GLY A CA 1
ATOM 1356 C C . GLY A 1 171 ? 0.826 -11.859 7.547 1.00 93.50 171 GLY A C 1
ATOM 1357 O O . GLY A 1 171 ? 0.073 -11.678 6.589 1.00 93.50 171 GLY A O 1
ATOM 1358 N N . SER A 1 172 ? 1.560 -10.871 8.075 1.00 96.06 172 SER A N 1
ATOM 1359 C CA . SER A 1 172 ? 1.544 -9.510 7.530 1.00 96.06 172 SER A CA 1
ATOM 1360 C C . SER A 1 172 ? 1.903 -9.502 6.045 1.00 96.06 172 SER A C 1
ATOM 1362 O O . SER A 1 172 ? 2.806 -10.223 5.601 1.00 96.06 172 SER A O 1
ATOM 1364 N N . ILE A 1 173 ? 1.200 -8.674 5.272 1.00 97.38 173 ILE A N 1
ATOM 1365 C CA . ILE A 1 173 ? 1.187 -8.772 3.812 1.00 97.38 173 ILE A CA 1
ATOM 1366 C C . ILE A 1 173 ? 1.238 -7.407 3.117 1.00 97.38 173 ILE A C 1
ATOM 1368 O O . ILE A 1 173 ? 0.525 -6.476 3.479 1.00 97.38 173 ILE A O 1
ATOM 1372 N N . ILE A 1 174 ? 2.032 -7.310 2.051 1.00 97.62 174 ILE A N 1
ATOM 1373 C CA . ILE A 1 174 ? 1.953 -6.243 1.046 1.00 97.62 174 ILE A CA 1
ATOM 1374 C C . ILE A 1 174 ? 1.455 -6.870 -0.251 1.00 97.62 174 ILE A C 1
ATOM 1376 O O . ILE A 1 174 ? 2.001 -7.873 -0.713 1.00 97.62 174 ILE A O 1
ATOM 1380 N N . PHE A 1 175 ? 0.425 -6.304 -0.867 1.00 96.00 175 PHE A N 1
ATOM 1381 C CA . PHE A 1 175 ? -0.119 -6.850 -2.106 1.00 96.00 175 PHE A CA 1
ATOM 1382 C C . PHE A 1 175 ? -0.683 -5.772 -3.023 1.00 96.00 175 PHE A C 1
ATOM 1384 O O . PHE A 1 175 ? -1.069 -4.685 -2.599 1.00 96.00 175 PHE A O 1
ATOM 1391 N N . GLY A 1 176 ? -0.744 -6.085 -4.313 1.00 92.75 176 GLY A N 1
ATOM 1392 C CA . GLY A 1 176 ? -1.258 -5.154 -5.306 1.00 92.75 176 GLY A CA 1
ATOM 1393 C C . GLY A 1 176 ? -0.860 -5.516 -6.726 1.00 92.75 176 GLY A C 1
ATOM 1394 O O . GLY A 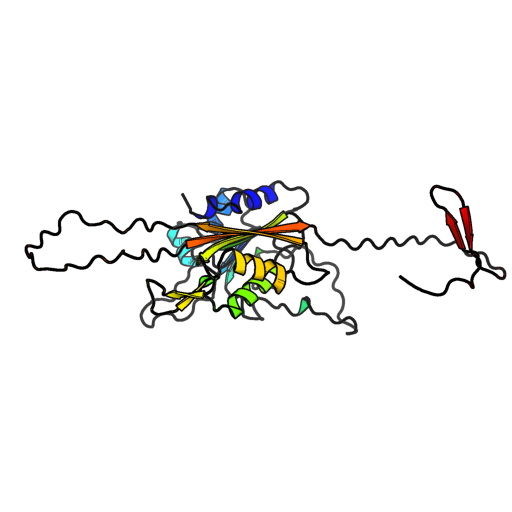1 176 ? -0.494 -6.659 -7.030 1.00 92.75 176 GLY A O 1
ATOM 1395 N N . THR A 1 177 ? -0.945 -4.528 -7.612 1.00 89.06 177 THR A N 1
ATOM 1396 C CA . THR A 1 177 ? -0.565 -4.661 -9.023 1.00 89.06 177 THR A CA 1
ATOM 1397 C C . THR A 1 177 ? 0.240 -3.476 -9.509 1.00 89.06 177 THR A C 1
ATOM 1399 O O . THR A 1 177 ? 0.022 -2.348 -9.086 1.00 89.06 177 THR A O 1
ATOM 1402 N N . HIS A 1 178 ? 1.140 -3.701 -10.456 1.00 86.31 178 HIS A N 1
ATOM 1403 C CA . HIS A 1 178 ? 1.819 -2.612 -11.151 1.00 86.31 178 HIS A CA 1
ATOM 1404 C C . HIS A 1 178 ? 2.172 -3.016 -12.582 1.00 86.31 178 HIS A C 1
ATOM 1406 O O . HIS A 1 178 ? 2.105 -4.190 -12.961 1.00 86.31 178 HIS A O 1
ATOM 1412 N N . VAL A 1 179 ? 2.517 -2.018 -13.397 1.00 84.88 179 VAL A N 1
ATOM 1413 C CA . VAL A 1 179 ? 2.950 -2.236 -14.776 1.00 84.88 179 VAL A CA 1
ATOM 1414 C C . VAL A 1 179 ? 4.308 -2.923 -14.785 1.00 84.88 179 VAL A C 1
ATOM 1416 O O . VAL A 1 179 ? 5.243 -2.467 -14.137 1.00 84.88 179 VAL A O 1
ATOM 1419 N N . ALA A 1 180 ? 4.419 -4.001 -15.551 1.00 85.62 180 ALA A N 1
ATOM 1420 C CA . ALA A 1 180 ? 5.612 -4.824 -15.588 1.00 85.62 180 ALA A CA 1
ATOM 1421 C C . ALA A 1 180 ? 5.987 -5.231 -17.016 1.00 85.62 180 ALA A C 1
ATOM 1423 O O . ALA A 1 180 ? 5.236 -5.041 -17.983 1.00 85.62 180 ALA A O 1
ATOM 1424 N N . ARG A 1 181 ? 7.173 -5.823 -17.145 1.00 84.69 181 ARG A N 1
ATOM 1425 C CA . ARG A 1 181 ? 7.692 -6.398 -18.389 1.00 84.69 181 ARG A CA 1
ATOM 1426 C C . ARG A 1 181 ? 8.154 -7.836 -18.145 1.00 84.69 181 ARG A C 1
ATOM 1428 O O . ARG A 1 181 ? 8.306 -8.264 -17.009 1.00 84.69 181 ARG A O 1
ATOM 1435 N N . ARG A 1 182 ? 8.363 -8.604 -19.220 1.00 86.44 182 ARG A N 1
ATOM 1436 C CA . ARG A 1 182 ? 8.994 -9.936 -19.119 1.00 86.44 182 ARG A CA 1
ATOM 1437 C C . ARG A 1 182 ? 10.427 -9.831 -18.601 1.00 86.44 182 ARG A C 1
ATOM 1439 O O . ARG A 1 182 ? 10.832 -10.625 -17.764 1.00 86.44 182 ARG A O 1
ATOM 1446 N N . GLU A 1 183 ? 11.129 -8.796 -19.043 1.00 90.44 183 GLU A N 1
ATOM 1447 C CA . GLU A 1 183 ? 12.478 -8.440 -18.617 1.00 90.44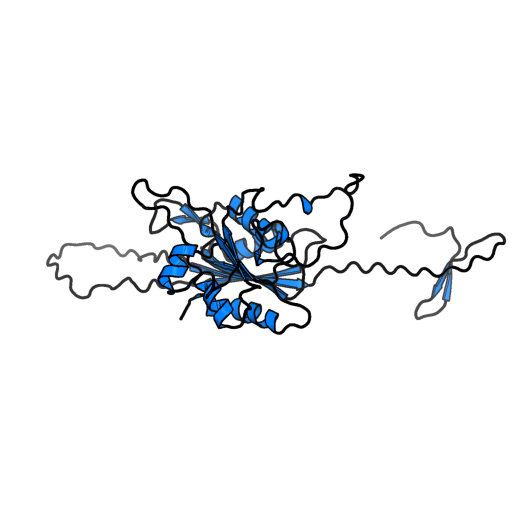 183 GLU A CA 1
ATOM 1448 C C . GLU A 1 183 ? 12.480 -7.027 -18.039 1.00 90.44 183 GLU A C 1
ATOM 1450 O O . GLU A 1 183 ? 11.749 -6.156 -18.521 1.00 90.44 183 GLU A O 1
ATOM 1455 N N . LYS A 1 184 ? 13.294 -6.814 -17.003 1.00 91.88 184 LYS A N 1
ATOM 1456 C CA . LYS A 1 184 ? 13.480 -5.517 -16.344 1.00 91.88 184 LYS A CA 1
ATOM 1457 C C . LYS A 1 184 ? 13.872 -4.454 -17.375 1.00 91.88 184 LYS A C 1
ATOM 1459 O O . LYS A 1 184 ? 14.777 -4.675 -18.174 1.00 91.88 184 LYS A O 1
ATOM 1464 N N . GLY A 1 185 ? 13.228 -3.291 -17.341 1.00 91.50 185 GLY A N 1
ATOM 1465 C CA . GLY A 1 185 ? 13.616 -2.157 -18.177 1.00 91.50 185 GLY A CA 1
ATOM 1466 C C . GLY A 1 185 ? 12.484 -1.173 -18.433 1.00 91.50 185 GLY A C 1
ATOM 1467 O O . GLY A 1 185 ? 11.412 -1.248 -17.837 1.00 91.50 185 GLY A O 1
ATOM 1468 N N . PHE A 1 186 ? 12.711 -0.248 -19.361 1.00 89.88 186 PHE A N 1
ATOM 1469 C CA . PHE A 1 186 ? 11.757 0.820 -19.650 1.00 89.88 186 PHE A CA 1
ATOM 1470 C C . PHE A 1 186 ? 10.627 0.370 -20.575 1.00 89.88 186 PHE A C 1
ATOM 1472 O O . PHE A 1 186 ? 10.830 -0.406 -21.510 1.00 89.88 186 PHE A O 1
ATOM 1479 N N . ARG A 1 187 ? 9.424 0.883 -20.331 1.00 81.75 187 ARG A N 1
ATOM 1480 C CA . ARG A 1 187 ? 8.253 0.750 -21.197 1.00 81.75 187 ARG A CA 1
ATOM 1481 C C . ARG A 1 187 ? 7.751 2.145 -21.556 1.00 81.75 187 ARG A C 1
ATOM 1483 O O . ARG A 1 187 ? 7.578 2.980 -20.675 1.00 81.75 187 ARG A O 1
ATOM 1490 N N . LYS A 1 188 ? 7.450 2.381 -22.834 1.00 79.06 188 LYS A N 1
ATOM 1491 C CA . LYS A 1 188 ? 6.733 3.594 -23.249 1.00 79.06 188 LYS A CA 1
ATOM 1492 C C . LYS A 1 188 ? 5.300 3.549 -22.715 1.00 79.06 188 LYS A C 1
ATOM 1494 O O . LYS A 1 188 ? 4.603 2.547 -22.908 1.00 79.06 188 LYS A O 1
ATOM 1499 N N . SER A 1 189 ? 4.876 4.610 -22.035 1.00 66.38 189 SER A N 1
ATOM 1500 C CA . SER A 1 189 ? 3.463 4.804 -21.718 1.00 66.38 189 SER A CA 1
ATOM 1501 C C . SER A 1 189 ? 2.664 4.969 -23.011 1.00 66.38 189 SER A C 1
ATOM 1503 O O . SER A 1 189 ? 3.147 5.532 -23.989 1.00 66.38 189 SER A O 1
ATOM 1505 N N . ALA A 1 190 ? 1.442 4.438 -23.036 1.00 64.25 190 ALA A N 1
ATOM 1506 C CA . ALA A 1 190 ? 0.541 4.626 -24.174 1.00 64.25 190 ALA A CA 1
ATOM 1507 C C . ALA A 1 190 ? -0.084 6.033 -24.187 1.00 64.25 190 ALA A C 1
ATOM 1509 O O . ALA A 1 190 ? -0.528 6.490 -25.233 1.00 64.25 190 ALA A O 1
ATOM 1510 N N . ALA A 1 191 ? -0.134 6.697 -23.027 1.00 60.31 191 ALA A N 1
ATOM 1511 C CA . ALA A 1 191 ? -0.809 7.980 -22.841 1.00 60.31 191 ALA A CA 1
ATOM 1512 C C . ALA A 1 191 ? 0.157 9.173 -22.782 1.00 60.31 191 ALA A C 1
ATOM 1514 O O . ALA A 1 191 ? -0.260 10.308 -22.985 1.00 60.31 191 ALA A O 1
ATOM 1515 N N . THR A 1 192 ? 1.436 8.938 -22.481 1.00 64.25 192 THR A N 1
ATOM 1516 C CA . THR A 1 192 ? 2.436 9.996 -22.296 1.00 64.25 192 THR A CA 1
ATOM 1517 C C . THR A 1 192 ? 3.764 9.595 -22.942 1.00 64.25 192 THR A C 1
ATOM 1519 O O . THR A 1 192 ? 4.060 8.403 -23.042 1.00 64.25 192 THR A O 1
ATOM 1522 N N . PRO A 1 193 ? 4.615 10.555 -23.350 1.00 67.94 193 PRO A N 1
ATOM 1523 C CA . PRO A 1 193 ? 5.953 10.254 -23.870 1.00 67.94 193 PRO A CA 1
ATOM 1524 C C . PRO A 1 193 ? 6.923 9.747 -22.785 1.00 67.94 193 PRO A C 1
ATOM 1526 O O . PRO A 1 193 ? 8.081 9.454 -23.076 1.00 67.94 193 PRO A O 1
ATOM 1529 N N . ILE A 1 194 ? 6.467 9.645 -21.533 1.00 73.69 194 ILE A N 1
ATOM 1530 C CA . ILE A 1 194 ? 7.282 9.276 -20.380 1.00 73.69 194 ILE A CA 1
ATOM 1531 C C . ILE A 1 194 ? 7.583 7.772 -20.417 1.00 73.69 194 ILE A C 1
ATOM 1533 O O . ILE A 1 194 ? 6.705 6.928 -20.633 1.00 73.69 194 ILE A O 1
ATOM 1537 N N . LEU A 1 195 ? 8.854 7.441 -20.189 1.00 81.50 195 LEU A N 1
ATOM 1538 C CA . LEU A 1 195 ? 9.315 6.072 -20.006 1.00 81.50 195 LEU A CA 1
ATOM 1539 C C . LEU A 1 195 ? 9.048 5.629 -18.567 1.00 81.50 195 LEU A C 1
ATOM 1541 O O . LEU A 1 195 ? 9.567 6.215 -17.624 1.00 81.50 195 LEU A O 1
ATOM 1545 N N . MET A 1 196 ? 8.267 4.565 -18.408 1.00 83.69 196 MET A N 1
ATOM 1546 C CA . MET A 1 196 ? 8.023 3.933 -17.114 1.00 83.69 196 MET A CA 1
ATOM 1547 C C . MET A 1 196 ? 9.044 2.828 -16.892 1.00 83.69 196 MET A C 1
ATOM 1549 O O . MET A 1 196 ? 9.200 1.941 -17.739 1.00 83.69 196 MET A O 1
ATOM 1553 N N . PHE A 1 197 ? 9.712 2.840 -15.745 1.00 89.75 197 PHE A N 1
ATOM 1554 C CA . PHE A 1 197 ? 10.557 1.727 -15.346 1.00 89.75 197 PHE A CA 1
ATOM 1555 C C . PHE A 1 197 ? 9.693 0.548 -14.876 1.00 89.75 197 PHE A C 1
ATOM 1557 O O . PHE A 1 197 ? 8.792 0.712 -14.055 1.00 89.75 197 PHE A O 1
ATOM 1564 N N . CYS A 1 198 ? 9.949 -0.641 -15.420 1.00 90.75 198 CYS A N 1
ATOM 1565 C CA . CYS A 1 198 ? 9.164 -1.843 -15.166 1.00 90.75 198 CYS A CA 1
ATOM 1566 C C . CYS A 1 198 ? 10.064 -2.988 -14.698 1.00 90.75 198 CYS A C 1
ATOM 1568 O O . CYS A 1 198 ? 11.007 -3.373 -15.396 1.00 90.75 198 CYS A O 1
ATOM 1570 N N . HIS A 1 199 ? 9.717 -3.604 -13.571 1.00 92.00 199 HIS A N 1
ATOM 1571 C CA . HIS A 1 199 ? 10.335 -4.856 -13.146 1.00 92.00 199 HIS A CA 1
ATOM 1572 C C . HIS A 1 199 ? 9.835 -6.050 -13.974 1.00 92.00 199 HIS A C 1
ATOM 1574 O O . HIS A 1 199 ? 8.722 -6.050 -14.512 1.00 92.00 199 HIS A O 1
ATOM 1580 N N . SER A 1 200 ? 10.668 -7.089 -14.043 1.00 90.94 200 SER A N 1
ATOM 1581 C CA . SER A 1 200 ? 10.226 -8.451 -14.327 1.00 90.94 200 SER A CA 1
ATOM 1582 C C . SER A 1 200 ? 9.801 -9.139 -13.030 1.00 90.94 200 SER A C 1
ATOM 1584 O O . SER A 1 200 ? 10.176 -8.690 -11.945 1.00 90.94 200 SER A O 1
ATOM 1586 N N . PRO A 1 201 ? 9.082 -10.274 -13.089 1.00 90.44 201 PRO A N 1
ATOM 1587 C CA . PRO A 1 201 ? 8.814 -11.061 -11.889 1.00 90.44 201 PRO A CA 1
ATOM 1588 C C . PRO A 1 201 ? 10.082 -11.447 -11.114 1.00 90.44 201 PRO A C 1
ATOM 1590 O O . PRO A 1 201 ? 10.046 -11.539 -9.889 1.00 90.44 201 PRO A O 1
ATOM 1593 N N . SER A 1 202 ? 11.196 -11.701 -11.805 1.00 92.75 202 SER A N 1
ATOM 1594 C CA . SER A 1 202 ? 12.477 -12.022 -11.170 1.00 92.75 202 SER A CA 1
ATOM 1595 C C . SER A 1 202 ? 13.102 -10.799 -10.502 1.00 92.75 202 SER A C 1
ATOM 1597 O O . SER A 1 202 ? 13.393 -10.860 -9.312 1.00 92.75 202 SER A O 1
ATOM 1599 N N . SER A 1 203 ? 13.230 -9.669 -11.209 1.00 94.12 203 SER A N 1
ATOM 1600 C CA . SER A 1 203 ? 13.837 -8.464 -10.630 1.00 94.12 203 SER A CA 1
ATOM 1601 C C . SER A 1 203 ? 12.983 -7.847 -9.522 1.00 94.12 203 SER A C 1
ATOM 1603 O O . SER A 1 203 ? 13.519 -7.212 -8.619 1.00 94.12 203 SER A O 1
ATOM 1605 N N . TRP A 1 204 ? 11.664 -8.053 -9.557 1.00 94.31 204 TRP A N 1
ATOM 1606 C CA . TRP A 1 204 ? 10.769 -7.677 -8.468 1.00 94.31 204 TRP A CA 1
ATOM 1607 C C . TRP A 1 204 ? 11.055 -8.484 -7.199 1.00 94.31 204 TRP A C 1
ATOM 1609 O O . TRP A 1 204 ? 11.241 -7.908 -6.131 1.00 94.31 204 TRP A O 1
ATOM 1619 N N . ARG A 1 205 ? 11.136 -9.820 -7.309 1.00 93.62 205 ARG A N 1
ATOM 1620 C CA . ARG A 1 205 ? 11.508 -10.686 -6.176 1.00 93.62 205 ARG A CA 1
ATOM 1621 C C . ARG A 1 205 ? 12.871 -10.308 -5.613 1.00 93.62 205 ARG A C 1
ATOM 1623 O O . ARG A 1 205 ? 13.005 -10.195 -4.401 1.00 93.62 205 ARG A O 1
ATOM 1630 N N . GLN A 1 206 ? 13.836 -10.078 -6.499 1.00 94.88 206 GLN A N 1
ATOM 1631 C CA . GLN A 1 206 ? 15.193 -9.702 -6.133 1.00 94.88 206 GLN A CA 1
ATOM 1632 C C . GLN A 1 206 ? 15.223 -8.426 -5.283 1.00 94.88 206 GLN A C 1
ATOM 1634 O O . GLN A 1 206 ? 15.838 -8.416 -4.224 1.00 94.88 206 GLN A O 1
ATOM 1639 N N . MET A 1 207 ? 14.515 -7.371 -5.700 1.00 95.44 207 MET A N 1
ATOM 1640 C CA . MET A 1 207 ? 14.431 -6.117 -4.944 1.00 95.44 207 MET A CA 1
ATOM 1641 C C . MET A 1 207 ? 13.953 -6.360 -3.505 1.00 95.44 207 MET A C 1
ATOM 1643 O O . MET A 1 207 ? 14.602 -5.940 -2.551 1.00 95.44 207 MET A O 1
ATOM 1647 N N . TRP A 1 208 ? 12.850 -7.088 -3.332 1.00 94.81 208 TRP A N 1
ATOM 1648 C CA . TRP A 1 208 ? 12.289 -7.329 -2.004 1.00 94.81 208 TRP A CA 1
ATOM 1649 C C . TRP A 1 208 ? 13.163 -8.238 -1.131 1.00 94.81 208 TRP A C 1
ATOM 1651 O O . TRP A 1 208 ? 13.351 -7.942 0.043 1.00 94.81 208 TRP A O 1
ATOM 1661 N N . VAL A 1 209 ? 13.712 -9.322 -1.681 1.00 92.56 209 VAL A N 1
ATOM 1662 C CA . VAL A 1 209 ? 14.487 -10.301 -0.898 1.00 92.56 209 VAL A CA 1
ATOM 1663 C C . VAL A 1 209 ? 15.913 -9.816 -0.629 1.00 92.56 209 VAL A C 1
ATOM 1665 O O . VAL A 1 209 ? 16.388 -9.902 0.496 1.00 92.56 209 VAL A O 1
ATOM 1668 N N . GLU A 1 210 ? 16.600 -9.292 -1.642 1.00 93.00 210 GLU A N 1
ATOM 1669 C CA . GLU A 1 210 ? 18.041 -9.010 -1.576 1.00 93.00 210 GLU A CA 1
ATOM 1670 C C . GLU A 1 210 ? 18.370 -7.551 -1.241 1.00 93.00 210 GLU A C 1
ATOM 1672 O O . GLU A 1 210 ? 19.502 -7.257 -0.855 1.00 93.00 210 GLU A O 1
ATOM 1677 N N . GLN A 1 211 ? 17.416 -6.624 -1.382 1.00 93.88 211 GLN A N 1
ATOM 1678 C CA . GLN A 1 211 ? 17.663 -5.194 -1.139 1.00 93.88 211 GLN A CA 1
ATOM 1679 C C . GLN A 1 211 ? 16.807 -4.626 -0.006 1.00 93.88 211 GLN A C 1
ATOM 1681 O O . GLN A 1 211 ? 17.304 -3.819 0.773 1.00 93.88 211 GLN A O 1
ATOM 1686 N N . VAL A 1 212 ? 15.542 -5.046 0.112 1.00 93.44 212 VAL A N 1
ATOM 1687 C CA . VAL A 1 212 ? 14.650 -4.575 1.186 1.00 93.44 212 VAL A CA 1
ATOM 1688 C C . VAL A 1 212 ? 14.811 -5.412 2.458 1.00 93.44 212 VAL A C 1
ATOM 1690 O O . VAL A 1 212 ? 15.029 -4.855 3.528 1.00 93.44 212 VAL A O 1
ATOM 1693 N N . PHE A 1 213 ? 14.746 -6.743 2.356 1.00 90.94 213 PHE A N 1
ATOM 1694 C CA . PHE A 1 213 ? 14.817 -7.668 3.498 1.00 90.94 213 PHE A CA 1
ATOM 1695 C C . PHE A 1 213 ? 16.157 -8.424 3.569 1.00 90.94 213 PHE A C 1
ATOM 1697 O O . PHE A 1 213 ? 16.191 -9.637 3.756 1.00 90.94 213 PHE A O 1
ATOM 1704 N N . ASN A 1 214 ? 17.276 -7.707 3.425 1.00 85.00 214 ASN A N 1
ATOM 1705 C CA . ASN A 1 214 ? 18.611 -8.309 3.285 1.00 85.00 214 ASN A CA 1
ATOM 1706 C C . ASN A 1 214 ? 19.419 -8.458 4.587 1.00 85.00 214 ASN A C 1
ATOM 1708 O O . ASN A 1 214 ? 20.427 -9.162 4.619 1.00 85.00 214 ASN A O 1
ATOM 1712 N N . GLY A 1 215 ? 19.005 -7.794 5.668 1.00 78.62 215 GLY A N 1
ATOM 1713 C CA . GLY A 1 215 ? 19.712 -7.838 6.947 1.00 78.62 215 GLY A CA 1
ATOM 1714 C C . GLY A 1 215 ? 19.448 -9.132 7.718 1.00 78.62 215 GLY A C 1
ATOM 1715 O O . GLY A 1 215 ? 18.331 -9.641 7.706 1.00 78.62 215 GLY A O 1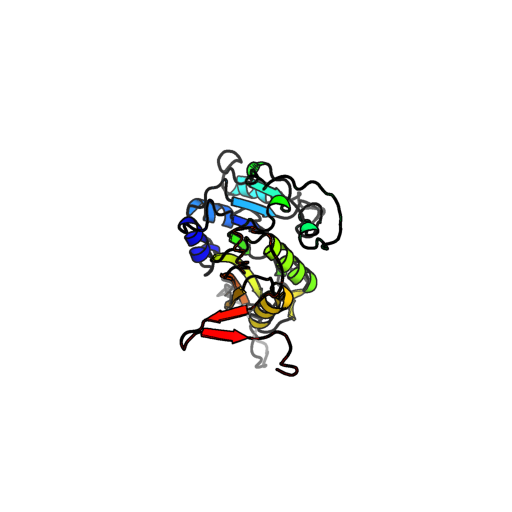
ATOM 1716 N N . SER A 1 216 ? 20.429 -9.607 8.490 1.00 66.19 216 SER A N 1
ATOM 1717 C CA . SER A 1 216 ? 20.306 -10.808 9.342 1.00 66.19 216 SER A CA 1
ATOM 1718 C C . SER A 1 216 ? 19.214 -10.718 10.417 1.00 66.19 216 SER A C 1
ATOM 1720 O O . SER A 1 216 ? 18.786 -11.737 10.953 1.00 66.19 216 SER A O 1
ATOM 1722 N N . ARG A 1 217 ? 18.764 -9.499 10.739 1.00 76.00 217 ARG A N 1
ATOM 1723 C CA . ARG A 1 217 ? 17.658 -9.218 11.668 1.00 76.00 217 ARG A CA 1
ATOM 1724 C C . ARG A 1 217 ? 16.314 -8.989 10.965 1.00 76.00 217 ARG A C 1
ATOM 1726 O O . ARG A 1 217 ? 15.324 -8.736 11.644 1.00 76.00 217 ARG A O 1
ATOM 1733 N N . SER A 1 218 ? 16.275 -9.048 9.635 1.00 80.75 218 SER A N 1
ATOM 1734 C CA . SER A 1 218 ? 15.047 -8.868 8.859 1.00 80.75 218 SER A CA 1
ATOM 1735 C C . SER A 1 218 ? 14.143 -10.095 8.997 1.00 80.75 218 SER A C 1
ATOM 1737 O O . SER A 1 218 ? 14.650 -11.218 9.083 1.00 80.75 218 SER A O 1
ATOM 1739 N N . PRO A 1 219 ? 12.810 -9.924 8.996 1.00 85.25 219 PRO A N 1
ATOM 1740 C CA . PRO A 1 219 ? 11.901 -11.059 8.914 1.00 85.25 219 PRO A CA 1
ATOM 1741 C C . PRO A 1 219 ? 12.118 -11.832 7.606 1.00 85.25 219 PRO A C 1
ATOM 1743 O O . PRO A 1 219 ? 12.464 -11.248 6.578 1.00 85.25 219 PRO A O 1
ATOM 1746 N N . GLN A 1 220 ? 11.873 -13.144 7.627 1.00 87.62 220 GLN A N 1
ATOM 1747 C CA . GLN A 1 220 ? 11.870 -13.919 6.386 1.00 87.62 220 GLN A CA 1
ATOM 1748 C C . GLN A 1 220 ? 10.586 -13.638 5.614 1.00 87.62 220 GLN A C 1
ATOM 1750 O O . GLN A 1 220 ? 9.482 -13.745 6.160 1.00 87.62 220 GLN A O 1
ATOM 1755 N N . VAL A 1 221 ? 10.737 -13.330 4.329 1.00 91.00 221 VAL A N 1
ATOM 1756 C CA . VAL A 1 221 ? 9.628 -12.974 3.443 1.00 91.00 221 VAL A CA 1
ATOM 1757 C C . VAL A 1 221 ? 9.491 -13.964 2.295 1.00 91.00 221 VAL A C 1
ATOM 1759 O O . VAL A 1 221 ? 10.474 -14.454 1.741 1.00 91.00 221 VAL A O 1
ATOM 1762 N N . ARG A 1 222 ? 8.248 -14.226 1.893 1.00 92.94 222 ARG A N 1
ATOM 1763 C CA . ARG A 1 222 ? 7.912 -14.902 0.640 1.00 92.94 222 ARG A CA 1
ATOM 1764 C C . ARG A 1 222 ? 7.384 -13.876 -0.346 1.00 92.94 222 ARG A C 1
ATOM 1766 O O . ARG A 1 222 ? 6.422 -13.172 -0.051 1.00 92.94 222 ARG A O 1
ATOM 1773 N N . VAL A 1 223 ? 7.985 -13.839 -1.535 1.00 92.81 223 VAL A N 1
ATOM 1774 C CA . VAL A 1 223 ? 7.592 -12.923 -2.611 1.00 92.81 223 VAL A CA 1
ATOM 1775 C C . VAL A 1 223 ? 7.056 -13.709 -3.803 1.00 92.81 223 VAL A C 1
ATOM 1777 O O . VAL A 1 223 ? 7.784 -14.415 -4.506 1.00 92.81 223 VAL A O 1
ATOM 1780 N N . GLU A 1 224 ? 5.761 -13.568 -4.052 1.00 90.19 224 GLU A N 1
ATOM 1781 C CA . GLU A 1 224 ? 5.091 -14.082 -5.239 1.00 90.19 224 GLU A CA 1
ATOM 1782 C C . GLU A 1 224 ? 4.895 -12.938 -6.233 1.00 90.19 224 GLU A C 1
ATOM 1784 O O . GLU A 1 224 ? 4.264 -11.926 -5.931 1.00 90.19 224 GLU A O 1
ATOM 1789 N N . ALA A 1 225 ? 5.449 -13.104 -7.432 1.00 88.31 225 ALA A N 1
ATOM 1790 C CA . ALA A 1 225 ? 5.295 -12.162 -8.529 1.00 88.31 225 ALA A CA 1
ATOM 1791 C C . ALA A 1 225 ? 4.913 -12.924 -9.800 1.00 88.31 225 ALA A C 1
ATOM 1793 O O . ALA A 1 225 ? 5.660 -13.793 -10.262 1.00 88.31 225 ALA A O 1
ATOM 1794 N N . GLU A 1 226 ? 3.755 -12.607 -10.366 1.00 86.06 226 GLU A N 1
ATOM 1795 C CA . GLU A 1 226 ? 3.238 -13.258 -11.571 1.00 86.06 226 GLU A CA 1
ATOM 1796 C C . GLU A 1 226 ? 2.922 -12.209 -12.633 1.00 86.06 226 GLU A C 1
ATOM 1798 O O . GLU A 1 226 ? 2.152 -11.284 -12.378 1.00 86.06 226 GLU A O 1
ATOM 1803 N N . LEU A 1 227 ? 3.497 -12.366 -13.828 1.00 81.94 227 LEU A N 1
ATOM 1804 C CA . LEU A 1 227 ? 3.171 -11.527 -14.975 1.00 81.94 227 LEU A CA 1
ATOM 1805 C C . LEU A 1 227 ? 1.865 -12.011 -15.613 1.00 81.94 227 LEU A C 1
ATOM 1807 O O . LEU A 1 227 ? 1.797 -13.103 -16.165 1.00 81.94 227 LEU A O 1
ATOM 1811 N N . VAL A 1 228 ? 0.852 -11.154 -15.606 1.00 79.75 228 VAL A N 1
ATOM 1812 C CA . VAL A 1 228 ? -0.453 -11.405 -16.210 1.00 79.75 228 VAL A CA 1
ATOM 1813 C C . VAL A 1 228 ? -0.633 -10.490 -17.414 1.00 79.75 228 VAL A C 1
ATOM 1815 O O . VAL A 1 228 ? -0.529 -9.266 -17.316 1.00 79.75 228 VAL A O 1
ATOM 1818 N N . HIS A 1 229 ? -0.935 -11.071 -18.572 1.00 69.25 229 HIS A N 1
ATOM 1819 C CA . HIS A 1 229 ? -1.246 -10.292 -19.766 1.00 69.25 229 HIS A CA 1
ATOM 1820 C C . HIS A 1 229 ? -2.625 -9.639 -19.631 1.00 69.25 229 HIS A C 1
ATOM 1822 O O . HIS A 1 229 ? -3.651 -10.318 -19.565 1.00 69.25 229 HIS A O 1
ATOM 1828 N N . TYR A 1 230 ? -2.660 -8.307 -19.619 1.00 57.44 230 TYR A N 1
ATOM 1829 C CA . TYR A 1 230 ? -3.915 -7.568 -19.633 1.00 57.44 230 TYR A CA 1
ATOM 1830 C C . TYR A 1 230 ? -4.369 -7.371 -21.083 1.00 57.44 230 TYR A C 1
ATOM 1832 O O . TYR A 1 230 ? -3.782 -6.584 -21.825 1.00 57.44 230 TYR A O 1
ATOM 1840 N N . LYS A 1 231 ? -5.417 -8.087 -21.507 1.00 45.09 231 LYS A N 1
ATOM 1841 C CA . LYS A 1 231 ? -6.097 -7.788 -22.775 1.00 45.09 231 LYS A CA 1
ATOM 1842 C C . LYS A 1 231 ? -6.924 -6.516 -22.582 1.00 45.09 231 LYS A C 1
ATOM 1844 O O . LYS A 1 231 ? -7.954 -6.550 -21.909 1.00 45.09 231 LYS A O 1
ATOM 1849 N N . TRP A 1 232 ? -6.474 -5.397 -23.149 1.00 39.16 232 TRP A N 1
ATOM 1850 C CA . TRP A 1 232 ? -7.248 -4.157 -23.145 1.00 39.16 232 TRP A CA 1
ATOM 1851 C C . TRP A 1 232 ? -8.516 -4.373 -23.977 1.00 39.16 232 TRP A C 1
ATOM 1853 O O . TRP A 1 232 ? -8.454 -4.601 -25.183 1.00 39.16 232 TRP A O 1
ATOM 1863 N N . ARG A 1 233 ? -9.681 -4.367 -23.325 1.00 33.38 233 ARG A N 1
ATOM 1864 C CA . ARG A 1 233 ? -10.973 -4.696 -23.942 1.00 33.38 233 ARG A CA 1
ATOM 1865 C C . ARG A 1 233 ? -11.559 -3.479 -24.678 1.00 33.38 233 ARG A C 1
ATOM 1867 O O . ARG A 1 233 ? -12.706 -3.120 -24.455 1.00 33.38 233 ARG A O 1
ATOM 1874 N N . GLY A 1 234 ? -10.745 -2.820 -25.503 1.00 37.94 234 GLY A N 1
ATOM 1875 C CA . GLY A 1 234 ? -11.140 -1.612 -26.234 1.00 37.94 234 GLY A CA 1
ATOM 1876 C C . GLY A 1 234 ? -10.506 -1.442 -27.615 1.00 37.94 234 GLY A C 1
ATOM 1877 O O . GLY A 1 234 ? -10.720 -0.415 -28.246 1.00 37.94 234 GLY A O 1
ATOM 1878 N N . SER A 1 235 ? -9.807 -2.451 -28.146 1.00 36.59 235 SER A N 1
ATOM 1879 C CA . SER A 1 235 ? -9.667 -2.572 -29.600 1.00 36.59 235 SER A CA 1
ATOM 1880 C C . SER A 1 235 ? -10.924 -3.251 -30.148 1.00 36.59 235 SER A C 1
ATOM 1882 O O . SER A 1 235 ? -10.923 -4.437 -30.482 1.00 36.59 235 SER A O 1
ATOM 1884 N N . THR A 1 236 ? -12.033 -2.518 -30.214 1.00 33.34 236 THR A N 1
ATOM 1885 C CA . THR A 1 236 ? -13.026 -2.818 -31.241 1.00 33.34 236 THR A CA 1
ATOM 1886 C C . THR A 1 236 ? -12.331 -2.564 -32.574 1.00 33.34 236 THR A C 1
ATOM 1888 O O . THR A 1 236 ? -12.195 -1.428 -33.020 1.00 33.34 236 THR A O 1
ATOM 1891 N N . THR A 1 237 ? -11.851 -3.624 -33.222 1.00 36.19 237 THR A N 1
ATOM 1892 C CA . THR A 1 237 ? -11.796 -3.629 -34.682 1.00 36.19 237 THR A CA 1
ATOM 1893 C C . THR A 1 237 ? -13.202 -3.258 -35.130 1.00 36.19 237 THR A C 1
ATOM 1895 O O . THR A 1 237 ? -14.117 -4.059 -34.955 1.00 36.19 237 THR A O 1
ATOM 1898 N N . ARG A 1 238 ? -13.412 -2.020 -35.586 1.00 28.30 238 ARG A N 1
ATOM 1899 C CA . ARG A 1 238 ? -14.674 -1.633 -36.218 1.00 28.30 238 ARG A CA 1
ATOM 1900 C C . ARG A 1 238 ? -14.835 -2.549 -37.437 1.00 28.30 238 ARG A C 1
ATOM 1902 O O . ARG A 1 238 ? -14.009 -2.440 -38.344 1.00 28.30 238 ARG A O 1
ATOM 1909 N N . PRO A 1 239 ? -15.824 -3.456 -37.492 1.00 35.41 239 PRO A N 1
ATOM 1910 C CA . PRO A 1 239 ? -16.205 -4.018 -38.771 1.00 35.41 239 PRO A CA 1
ATOM 1911 C C . PRO A 1 239 ? -16.948 -2.896 -39.506 1.00 35.41 239 PRO A C 1
ATOM 1913 O O . PRO A 1 239 ? -17.841 -2.277 -38.935 1.00 35.41 239 PRO A O 1
ATOM 1916 N N . ASN A 1 240 ? -16.548 -2.614 -40.743 1.00 34.00 240 ASN A N 1
ATOM 1917 C CA . ASN A 1 240 ? -17.069 -1.557 -41.622 1.00 34.00 240 ASN A CA 1
ATOM 1918 C C . ASN A 1 240 ? -16.437 -0.168 -41.444 1.00 34.00 240 ASN A C 1
ATOM 1920 O O . ASN A 1 240 ? -17.086 0.794 -41.045 1.00 34.00 240 ASN A O 1
ATOM 1924 N N . CYS A 1 241 ? -15.188 -0.035 -41.890 1.00 26.98 241 CYS A N 1
ATOM 1925 C CA . CYS A 1 241 ? -14.824 1.138 -42.682 1.00 26.98 241 CYS A CA 1
ATOM 1926 C C . CYS A 1 241 ? -14.660 0.677 -44.133 1.00 26.98 241 CYS A C 1
ATOM 1928 O O . CYS A 1 241 ? -13.694 0.003 -44.485 1.00 26.98 241 CYS A O 1
ATOM 1930 N N . SER A 1 242 ? -15.650 0.998 -44.962 1.00 36.53 242 SER A N 1
ATOM 1931 C CA . SER A 1 242 ? -15.588 0.859 -46.411 1.00 36.53 242 SER A CA 1
ATOM 1932 C C . SER A 1 242 ? -14.622 1.902 -46.971 1.00 36.53 242 SER A C 1
ATOM 1934 O O . SER A 1 242 ? -15.025 3.016 -47.297 1.00 36.53 242 SER A O 1
ATOM 1936 N N . CYS A 1 243 ? -13.347 1.547 -47.091 1.00 28.34 243 CYS A N 1
ATOM 1937 C CA . CYS A 1 243 ? -12.385 2.328 -47.859 1.00 28.34 243 CYS A CA 1
ATOM 1938 C C . CYS A 1 243 ? -12.061 1.537 -49.125 1.00 28.34 243 CYS A C 1
ATOM 1940 O O . CYS A 1 243 ? -11.260 0.601 -49.107 1.00 28.34 243 CYS A O 1
ATOM 1942 N N . ARG A 1 244 ? -12.720 1.896 -50.231 1.00 30.84 244 ARG A N 1
ATOM 1943 C CA . ARG A 1 244 ? -12.215 1.616 -51.574 1.00 30.84 244 ARG A CA 1
ATOM 1944 C C . ARG A 1 244 ? -10.864 2.318 -51.701 1.00 30.84 244 ARG A C 1
ATOM 1946 O O . ARG A 1 244 ? -10.843 3.513 -51.934 1.00 30.84 244 ARG A O 1
ATOM 1953 N N . ASP A 1 245 ? -9.772 1.588 -51.529 1.00 30.12 245 ASP A N 1
ATOM 1954 C CA . ASP A 1 245 ? -8.630 1.716 -52.431 1.00 30.12 245 ASP A CA 1
ATOM 1955 C C . ASP A 1 245 ? -7.663 0.550 -52.229 1.00 30.12 245 ASP A C 1
ATOM 1957 O O . ASP A 1 245 ? -6.937 0.443 -51.241 1.00 30.12 245 ASP A O 1
ATOM 1961 N N . ARG A 1 246 ? -7.669 -0.363 -53.204 1.00 35.06 246 ARG A N 1
ATOM 1962 C CA . ARG A 1 246 ? -6.563 -1.292 -53.412 1.00 35.06 246 ARG A CA 1
ATOM 1963 C C . ARG A 1 246 ? -5.404 -0.467 -53.945 1.00 35.06 246 ARG A C 1
ATOM 1965 O O . ARG A 1 246 ? -5.471 -0.030 -55.087 1.00 35.06 246 ARG A O 1
ATOM 1972 N N . ARG A 1 247 ? -4.318 -0.359 -53.184 1.00 29.55 247 ARG A N 1
ATOM 1973 C CA . ARG A 1 247 ? -2.962 -0.377 -53.747 1.00 29.55 247 ARG A CA 1
ATOM 1974 C C . ARG A 1 247 ? -1.936 -0.726 -52.662 1.00 29.55 247 ARG A C 1
ATOM 1976 O O . ARG A 1 247 ? -1.517 0.113 -51.882 1.00 29.55 247 ARG A O 1
ATOM 1983 N N . ARG A 1 248 ? -1.555 -2.008 -52.687 1.00 30.25 248 ARG A N 1
ATOM 1984 C CA . ARG A 1 248 ? -0.181 -2.511 -52.547 1.00 30.25 248 ARG A CA 1
ATOM 1985 C C . ARG A 1 248 ? 0.567 -2.140 -51.259 1.00 30.25 248 ARG A C 1
ATOM 1987 O O . ARG A 1 248 ? 1.287 -1.154 -51.222 1.00 30.25 248 ARG A O 1
ATOM 1994 N N . TRP A 1 249 ? 0.480 -3.028 -50.272 1.00 26.69 249 TRP A N 1
ATOM 1995 C CA . TRP A 1 249 ? 1.551 -3.267 -49.302 1.00 26.69 249 TRP A CA 1
ATOM 1996 C C . TRP A 1 249 ? 1.765 -4.781 -49.216 1.00 26.69 249 TRP A C 1
ATOM 1998 O O . TRP A 1 249 ? 1.105 -5.477 -48.449 1.00 26.69 249 TRP A O 1
ATOM 2008 N N . ASP A 1 250 ? 2.648 -5.278 -50.082 1.00 28.52 250 ASP A N 1
ATOM 2009 C CA . ASP A 1 250 ? 3.301 -6.572 -49.914 1.00 28.52 250 ASP A CA 1
ATOM 2010 C C . ASP A 1 250 ? 4.374 -6.388 -48.836 1.00 28.52 250 ASP A C 1
ATOM 2012 O O . ASP A 1 250 ? 5.258 -5.542 -48.974 1.00 28.52 250 ASP A O 1
ATOM 2016 N N . GLY A 1 251 ? 4.279 -7.133 -47.739 1.00 26.45 251 GLY A N 1
ATOM 2017 C CA . GLY A 1 251 ? 5.240 -7.034 -46.647 1.00 26.45 251 GLY A CA 1
ATOM 2018 C C . GLY A 1 251 ? 4.778 -7.803 -45.424 1.00 26.45 251 GLY A C 1
ATOM 2019 O O . GLY A 1 251 ? 4.164 -7.244 -44.521 1.00 26.45 251 GLY A O 1
ATOM 2020 N N . VAL A 1 252 ? 5.069 -9.102 -45.417 1.00 34.31 252 VAL A N 1
ATOM 2021 C CA . VAL A 1 252 ? 5.003 -9.964 -44.235 1.00 34.31 252 VAL A CA 1
ATOM 2022 C C . VAL A 1 252 ? 5.852 -9.326 -43.133 1.00 34.31 252 VAL A C 1
ATOM 2024 O O . VAL A 1 252 ? 7.058 -9.159 -43.287 1.00 34.31 252 VAL A O 1
ATOM 2027 N N . GLY A 1 253 ? 5.212 -8.951 -42.033 1.00 24.42 253 GLY A N 1
ATOM 2028 C CA . GLY A 1 253 ? 5.871 -8.419 -40.851 1.00 24.42 253 GLY A CA 1
ATOM 2029 C C . GLY A 1 253 ? 4.947 -8.605 -39.665 1.00 24.42 253 GLY A C 1
ATOM 2030 O O . GLY A 1 253 ? 3.964 -7.881 -39.523 1.00 24.42 253 GLY A O 1
ATOM 2031 N N . ASP A 1 254 ? 5.240 -9.624 -38.863 1.00 24.28 254 ASP A N 1
ATOM 2032 C CA . ASP A 1 254 ? 4.531 -9.954 -37.636 1.00 24.28 254 ASP A CA 1
ATOM 2033 C C . ASP A 1 254 ? 4.245 -8.696 -36.815 1.00 24.28 254 ASP A C 1
ATOM 2035 O O . ASP A 1 254 ? 5.150 -7.969 -36.396 1.00 24.28 254 ASP A O 1
ATOM 2039 N N . ALA A 1 255 ? 2.962 -8.440 -36.561 1.00 25.55 255 ALA A N 1
ATOM 2040 C CA . ALA A 1 255 ? 2.556 -7.443 -35.593 1.00 25.55 255 ALA A CA 1
ATOM 2041 C C . ALA A 1 255 ? 3.060 -7.901 -34.219 1.00 25.55 255 ALA A C 1
ATOM 2043 O O . ALA A 1 255 ? 2.427 -8.712 -33.540 1.00 25.55 255 ALA A O 1
ATOM 2044 N N . VAL A 1 256 ? 4.218 -7.382 -33.809 1.00 26.66 256 VAL A N 1
ATOM 2045 C CA . VAL A 1 256 ? 4.715 -7.490 -32.441 1.00 26.66 256 VAL A CA 1
ATOM 2046 C C . VAL A 1 256 ? 3.678 -6.825 -31.546 1.00 26.66 256 VAL A C 1
ATOM 2048 O O . VAL A 1 256 ? 3.639 -5.606 -31.371 1.00 26.66 256 VAL A O 1
ATOM 2051 N N . VAL A 1 257 ? 2.796 -7.643 -30.977 1.00 30.52 257 VAL A N 1
ATOM 2052 C CA . VAL A 1 257 ? 1.918 -7.242 -29.888 1.00 30.52 257 VAL A CA 1
ATOM 2053 C C . VAL A 1 257 ? 2.835 -6.930 -28.709 1.00 30.52 257 VAL A C 1
ATOM 2055 O O . VAL A 1 257 ? 3.200 -7.812 -27.932 1.00 30.52 257 VAL A O 1
ATOM 2058 N N . CYS A 1 258 ? 3.225 -5.663 -28.568 1.00 30.45 258 CYS A N 1
ATOM 2059 C CA . CYS A 1 258 ? 3.872 -5.115 -27.378 1.00 30.45 258 CYS A CA 1
ATOM 2060 C C . CYS A 1 258 ? 2.871 -5.105 -26.206 1.00 30.45 258 CYS A C 1
ATOM 2062 O O . CYS A 1 258 ? 2.465 -4.063 -25.691 1.00 30.45 258 CYS A O 1
ATOM 2064 N N . GLY A 1 259 ? 2.425 -6.294 -25.798 1.00 31.67 259 GLY A N 1
ATOM 2065 C CA . GLY A 1 259 ? 1.534 -6.516 -24.674 1.00 31.67 259 GLY A CA 1
ATOM 2066 C C . GLY A 1 259 ? 2.320 -6.413 -23.380 1.00 31.67 259 GLY A C 1
ATOM 2067 O O . GLY A 1 259 ? 2.891 -7.397 -22.915 1.00 31.67 259 GLY A O 1
ATOM 2068 N N . GLY A 1 260 ? 2.361 -5.224 -22.783 1.00 38.31 260 GLY A N 1
ATOM 2069 C CA . GLY A 1 260 ? 2.860 -5.100 -21.419 1.00 38.31 260 GLY A CA 1
ATOM 2070 C C . GLY A 1 260 ? 1.912 -5.791 -20.438 1.00 38.31 260 GLY A C 1
ATOM 2071 O O . GLY A 1 260 ? 0.691 -5.677 -20.554 1.00 38.31 260 GLY A O 1
ATOM 2072 N N . GLY A 1 261 ? 2.482 -6.554 -19.510 1.00 43.81 261 GLY A N 1
ATOM 2073 C CA . GLY A 1 261 ? 1.728 -7.267 -18.486 1.00 43.81 261 GLY A CA 1
ATOM 2074 C C . GLY A 1 261 ? 1.552 -6.428 -17.223 1.00 43.81 261 GLY A C 1
ATOM 2075 O O . GLY A 1 261 ? 2.239 -5.429 -17.010 1.00 43.81 261 GLY A O 1
ATOM 2076 N N . LEU A 1 262 ? 0.614 -6.845 -16.383 1.00 51.56 262 LEU A N 1
ATOM 2077 C CA . LEU A 1 262 ? 0.540 -6.441 -14.985 1.00 51.56 262 LEU A CA 1
ATOM 2078 C C . LEU A 1 262 ? 1.271 -7.503 -14.173 1.00 51.56 262 LEU A C 1
ATOM 2080 O O . LEU A 1 262 ? 1.016 -8.685 -14.386 1.00 51.56 262 LEU A O 1
ATOM 2084 N N . VAL A 1 263 ? 2.141 -7.122 -13.243 1.00 48.91 263 VAL A N 1
ATOM 2085 C CA . VAL A 1 263 ? 2.592 -8.073 -12.222 1.00 48.91 263 VAL A CA 1
ATOM 2086 C C . VAL A 1 263 ? 1.636 -8.000 -11.045 1.00 48.91 263 VAL A C 1
ATOM 2088 O O . VAL A 1 263 ? 1.396 -6.927 -10.491 1.00 48.91 263 VAL A O 1
ATOM 2091 N N . LYS A 1 264 ? 1.070 -9.151 -10.683 1.00 58.72 264 LYS A N 1
ATOM 2092 C CA . LYS A 1 264 ? 0.428 -9.347 -9.385 1.00 58.72 264 LYS A CA 1
ATOM 2093 C C . LYS A 1 264 ? 1.524 -9.615 -8.373 1.00 58.72 264 LYS A C 1
ATOM 2095 O O . LYS A 1 264 ? 2.345 -10.504 -8.597 1.00 58.72 264 LYS A O 1
ATOM 2100 N N . VAL A 1 265 ? 1.521 -8.854 -7.288 1.00 59.34 265 VAL A N 1
ATOM 2101 C CA . VAL A 1 265 ? 2.506 -8.994 -6.220 1.00 59.34 265 VAL A CA 1
ATOM 2102 C C . VAL A 1 265 ? 1.817 -9.435 -4.954 1.00 59.34 265 VAL A C 1
ATOM 2104 O O . VAL A 1 265 ? 0.818 -8.839 -4.545 1.00 59.34 265 VAL A O 1
ATOM 2107 N N . ILE A 1 266 ? 2.412 -10.430 -4.315 1.00 63.31 266 ILE A N 1
ATOM 2108 C CA . ILE A 1 266 ? 2.233 -10.691 -2.898 1.00 63.31 266 ILE A CA 1
ATOM 2109 C C . ILE A 1 266 ? 3.611 -10.736 -2.257 1.00 63.31 266 ILE A C 1
ATOM 2111 O O . ILE A 1 266 ? 4.482 -11.479 -2.703 1.00 63.31 266 ILE A O 1
ATOM 2115 N N . LEU A 1 267 ? 3.783 -9.979 -1.188 1.00 63.97 267 LEU A N 1
ATOM 2116 C CA . LEU A 1 267 ? 4.857 -10.151 -0.231 1.00 63.97 267 LEU A CA 1
ATOM 2117 C C . LEU A 1 267 ? 4.227 -10.494 1.109 1.00 63.97 267 LEU A C 1
ATOM 2119 O O . LEU A 1 267 ? 3.383 -9.750 1.590 1.00 63.97 267 LEU A O 1
ATOM 2123 N N . GLU A 1 268 ? 4.629 -11.612 1.695 1.00 55.19 268 GLU A N 1
ATOM 2124 C CA . GLU A 1 268 ? 4.086 -12.121 2.954 1.00 55.19 268 GLU A CA 1
ATOM 2125 C C . GLU A 1 268 ? 5.238 -12.432 3.909 1.00 55.19 268 GLU A C 1
ATOM 2127 O O . GLU A 1 268 ? 6.222 -13.063 3.511 1.00 55.19 268 GLU A O 1
ATOM 2132 N N . ILE A 1 269 ? 5.133 -11.997 5.165 1.00 57.84 269 ILE A N 1
ATOM 2133 C CA . ILE A 1 269 ? 6.087 -12.391 6.204 1.00 57.84 269 ILE A CA 1
ATOM 2134 C C . ILE A 1 269 ? 5.786 -13.831 6.621 1.00 57.84 269 ILE A C 1
ATOM 2136 O O . ILE A 1 269 ? 4.703 -14.140 7.115 1.00 57.84 269 ILE A O 1
ATOM 2140 N N . CYS A 1 270 ? 6.767 -14.715 6.463 1.00 62.53 270 CYS A N 1
ATOM 2141 C CA . CYS A 1 270 ? 6.632 -16.133 6.801 1.00 62.53 270 CYS A CA 1
ATOM 2142 C C . CYS A 1 270 ? 7.041 -16.436 8.246 1.00 62.53 270 CYS A C 1
ATOM 2144 O O . CYS A 1 270 ? 6.524 -17.380 8.848 1.00 62.53 270 CYS A O 1
ATOM 2146 N N . SER A 1 271 ? 7.968 -15.650 8.803 1.00 57.12 271 SER A N 1
ATOM 2147 C CA . SER A 1 271 ? 8.450 -15.803 10.177 1.00 57.12 271 SER A CA 1
ATOM 2148 C C . SER A 1 271 ? 9.027 -14.501 10.734 1.00 57.12 271 SER A C 1
ATOM 2150 O O . SER A 1 271 ? 9.796 -13.818 10.051 1.00 57.12 271 SER A O 1
ATOM 2152 N N . THR A 1 272 ? 8.740 -14.224 12.003 1.00 62.00 272 THR A N 1
ATOM 2153 C CA . THR A 1 272 ? 9.379 -13.160 12.788 1.00 62.00 272 THR A CA 1
ATOM 2154 C C . THR A 1 272 ? 10.673 -13.674 13.415 1.00 62.00 272 THR A C 1
ATOM 2156 O O . THR A 1 272 ? 10.714 -14.793 13.925 1.00 62.00 272 THR A O 1
ATOM 2159 N N . VAL A 1 273 ? 11.738 -12.869 13.407 1.00 47.75 273 VAL A N 1
ATOM 2160 C CA . VAL A 1 273 ? 12.972 -13.200 14.135 1.00 47.75 273 VAL A CA 1
ATOM 2161 C C . VAL A 1 273 ? 12.727 -12.987 15.632 1.00 47.75 273 VAL A C 1
ATOM 2163 O O . VAL A 1 273 ? 12.567 -11.853 16.075 1.00 47.75 273 VAL A O 1
ATOM 2166 N N . VAL A 1 274 ? 12.702 -14.065 16.420 1.00 34.09 274 VAL A N 1
ATOM 2167 C CA . VAL A 1 274 ? 12.646 -14.000 17.890 1.00 34.09 274 VAL A CA 1
ATOM 2168 C C . VAL A 1 274 ? 14.039 -14.303 18.441 1.00 34.09 274 VAL A C 1
ATOM 2170 O O . VAL A 1 274 ? 14.522 -15.429 18.333 1.00 34.09 274 VAL A O 1
ATOM 2173 N N . PHE A 1 275 ? 14.701 -13.314 19.048 1.00 31.75 275 PHE A N 1
ATOM 2174 C CA . PHE A 1 275 ? 15.880 -13.580 19.875 1.00 31.75 275 PHE A CA 1
ATOM 2175 C C . PHE A 1 275 ? 15.415 -14.199 21.198 1.00 31.75 275 PHE A C 1
ATOM 2177 O O . PHE A 1 275 ? 14.907 -13.496 22.068 1.00 31.75 275 PHE A O 1
ATOM 2184 N N . SER A 1 276 ? 15.590 -15.509 21.373 1.00 24.06 276 SER A N 1
ATOM 2185 C CA . SER A 1 276 ? 15.439 -16.137 22.688 1.00 24.06 276 SER A CA 1
ATOM 2186 C C . SER A 1 276 ? 16.712 -15.896 23.503 1.00 24.06 276 SER A C 1
ATOM 2188 O O . SER A 1 276 ? 17.686 -16.633 23.372 1.00 24.06 276 SER A O 1
ATOM 2190 N N . PHE A 1 277 ? 16.724 -14.864 24.349 1.00 26.47 277 PHE A N 1
ATOM 2191 C CA . PHE A 1 277 ? 17.687 -14.776 25.448 1.00 26.47 277 PHE A CA 1
ATOM 2192 C C . PHE A 1 277 ? 17.127 -15.549 26.644 1.00 26.47 277 PHE A C 1
ATOM 2194 O O . PHE A 1 277 ? 16.250 -15.059 27.352 1.00 26.47 277 PHE A O 1
ATOM 2201 N N . THR A 1 278 ? 17.632 -16.754 26.900 1.00 22.28 278 THR A N 1
ATOM 2202 C CA . THR A 1 278 ? 17.332 -17.464 28.150 1.00 22.28 278 THR A CA 1
ATOM 2203 C C . THR A 1 278 ? 18.223 -16.905 29.261 1.00 22.28 278 THR A C 1
ATOM 2205 O O . THR A 1 278 ? 19.355 -17.349 29.441 1.00 22.28 278 THR A O 1
ATOM 2208 N N . LEU A 1 279 ? 17.725 -15.917 30.010 1.00 24.02 279 LEU A N 1
ATOM 2209 C CA . LEU A 1 279 ? 18.283 -15.525 31.307 1.00 24.02 279 LEU A CA 1
ATOM 2210 C C . LEU A 1 279 ? 17.649 -16.404 32.393 1.00 24.02 279 LEU A C 1
ATOM 2212 O O . LEU A 1 279 ? 16.466 -16.263 32.687 1.00 24.02 279 LEU A O 1
ATOM 2216 N N . TYR A 1 280 ? 18.432 -17.278 33.026 1.00 22.44 280 TYR A N 1
ATOM 2217 C CA . TYR A 1 280 ? 18.076 -17.828 34.336 1.00 22.44 280 TYR A CA 1
ATOM 2218 C C . TYR A 1 280 ? 18.903 -17.114 35.402 1.00 22.44 280 TYR A C 1
ATOM 2220 O O . TYR A 1 280 ? 20.108 -17.330 35.518 1.00 22.44 280 TYR A O 1
ATOM 2228 N N . ALA A 1 281 ? 18.243 -16.275 36.195 1.00 24.69 281 ALA A N 1
ATOM 2229 C CA . ALA A 1 281 ? 18.768 -15.796 37.462 1.00 24.69 281 ALA A CA 1
ATOM 2230 C C . ALA A 1 281 ? 17.960 -16.439 38.598 1.00 24.69 281 ALA A C 1
ATOM 2232 O O . ALA A 1 281 ? 16.774 -16.171 38.752 1.00 24.69 281 ALA A O 1
ATOM 2233 N N . SER A 1 282 ? 18.612 -17.251 39.431 1.00 23.80 282 SER A N 1
ATOM 2234 C CA . SER A 1 282 ? 18.219 -17.387 40.835 1.00 23.80 282 SER A CA 1
ATOM 2235 C C . SER A 1 282 ? 19.475 -17.547 41.684 1.00 23.80 282 SER A C 1
ATOM 2237 O O . SER A 1 282 ? 20.254 -18.485 41.516 1.00 23.80 282 SER A O 1
ATOM 2239 N N . THR A 1 283 ? 19.682 -16.580 42.563 1.00 25.59 283 THR A N 1
ATOM 2240 C CA . THR A 1 283 ? 20.819 -16.418 43.460 1.00 25.59 283 THR A CA 1
ATOM 2241 C C . THR A 1 283 ? 20.697 -17.319 44.693 1.00 25.59 283 THR A C 1
ATOM 2243 O O . THR A 1 283 ? 19.652 -17.388 45.333 1.00 25.59 283 THR A O 1
ATOM 2246 N N . ARG A 1 284 ? 21.807 -17.932 45.118 1.00 25.58 284 ARG A N 1
ATOM 2247 C CA . ARG A 1 284 ? 22.074 -18.193 46.543 1.00 25.58 284 ARG A CA 1
ATOM 2248 C C . ARG A 1 284 ? 23.530 -17.865 46.834 1.00 25.58 284 ARG A C 1
ATOM 2250 O O . ARG A 1 284 ? 24.434 -18.641 46.544 1.00 25.58 284 ARG A O 1
ATOM 2257 N N . PHE A 1 285 ? 23.748 -16.687 47.411 1.00 26.62 285 PHE A N 1
ATOM 2258 C CA . PHE A 1 285 ? 25.031 -16.327 47.997 1.00 26.62 285 PHE A CA 1
ATOM 2259 C C . PHE A 1 285 ? 25.252 -17.153 49.266 1.00 26.62 285 PHE A C 1
ATOM 2261 O O . PHE A 1 285 ? 24.495 -17.043 50.229 1.00 26.62 285 PHE A O 1
ATOM 2268 N N . ARG A 1 286 ? 26.337 -17.929 49.305 1.00 27.84 286 ARG A N 1
ATOM 2269 C CA . ARG A 1 286 ? 26.951 -18.355 50.564 1.00 27.84 286 ARG A CA 1
ATOM 2270 C C . ARG A 1 286 ? 28.464 -18.192 50.434 1.00 27.84 286 ARG A C 1
ATOM 2272 O O . ARG A 1 286 ? 29.113 -18.880 49.656 1.00 27.84 286 ARG A O 1
ATOM 2279 N N . LYS A 1 287 ? 29.015 -17.215 51.161 1.00 36.09 287 LYS A N 1
ATOM 2280 C CA . LYS A 1 287 ? 30.459 -16.948 51.246 1.00 36.09 287 LYS A CA 1
ATOM 2281 C C . LYS A 1 287 ? 31.185 -18.167 51.834 1.00 36.09 287 LYS A C 1
ATOM 2283 O O . LYS A 1 287 ? 30.949 -18.474 52.999 1.00 36.09 287 LYS A O 1
ATOM 2288 N N . LYS A 1 288 ? 32.123 -18.767 51.089 1.00 30.52 288 LYS A N 1
ATOM 2289 C CA . LYS A 1 288 ? 33.517 -19.029 51.525 1.00 30.52 288 LYS A CA 1
ATOM 2290 C C . LYS A 1 288 ? 34.325 -19.771 50.441 1.00 30.52 288 LYS A C 1
ATOM 2292 O O . LYS A 1 288 ? 33.936 -20.845 50.018 1.00 30.52 288 LYS A O 1
ATOM 2297 N N . LYS A 1 289 ? 35.450 -19.143 50.075 1.00 35.75 289 LYS A N 1
ATOM 2298 C CA . LYS A 1 289 ? 36.712 -19.646 49.491 1.00 35.75 289 LYS A CA 1
ATOM 2299 C C . LYS A 1 289 ? 36.684 -20.744 48.403 1.00 35.75 289 LYS A C 1
ATOM 2301 O O . LYS A 1 289 ? 36.493 -21.914 48.686 1.00 35.75 289 LYS A O 1
ATOM 2306 N N . GLU A 1 290 ? 37.087 -20.286 47.213 1.00 43.97 290 GLU A N 1
ATOM 2307 C CA . GLU A 1 290 ? 38.024 -20.897 46.248 1.00 43.97 290 GLU A CA 1
ATOM 2308 C C . GLU A 1 290 ? 37.636 -22.152 45.428 1.00 43.97 290 GLU A C 1
ATOM 2310 O O . GLU A 1 290 ? 37.370 -23.228 45.947 1.00 43.97 290 GLU A O 1
ATOM 2315 N N . ARG A 1 291 ? 37.797 -21.975 44.100 1.00 39.31 291 ARG A N 1
ATOM 2316 C CA . ARG A 1 291 ? 37.785 -22.922 42.958 1.00 39.31 291 ARG A CA 1
ATOM 2317 C C . ARG A 1 291 ? 36.409 -23.321 42.397 1.00 39.31 291 ARG A C 1
ATOM 2319 O O . ARG A 1 291 ? 35.701 -24.169 42.927 1.00 39.31 291 ARG A O 1
ATOM 2326 N N . LEU A 1 292 ? 36.079 -22.715 41.251 1.00 34.16 292 LEU A N 1
ATOM 2327 C CA . LEU A 1 292 ? 34.890 -22.986 40.441 1.00 34.16 292 LEU A CA 1
ATOM 2328 C C . LEU A 1 292 ? 35.129 -24.225 39.556 1.00 34.16 292 LEU A C 1
ATOM 2330 O O . LEU A 1 292 ? 36.075 -24.244 38.770 1.00 34.16 292 LEU A O 1
ATOM 2334 N N . TRP A 1 293 ? 34.270 -25.237 39.663 1.00 40.03 293 TRP A N 1
ATOM 2335 C CA . TRP A 1 293 ? 34.249 -26.400 38.769 1.00 40.03 293 TRP A CA 1
ATOM 2336 C C . TRP A 1 293 ? 33.033 -26.303 37.851 1.00 40.03 293 TRP A C 1
ATOM 2338 O O . TRP A 1 293 ? 31.927 -26.056 38.330 1.00 40.03 293 TRP A O 1
ATOM 2348 N N . ILE A 1 294 ? 33.222 -26.510 36.547 1.00 37.88 294 ILE A N 1
ATOM 2349 C CA . ILE A 1 294 ? 32.115 -26.562 35.586 1.00 37.88 294 ILE A CA 1
ATOM 2350 C C . ILE A 1 294 ? 31.744 -28.032 35.387 1.00 37.88 294 ILE A C 1
ATOM 2352 O O . ILE A 1 294 ? 32.557 -28.839 34.934 1.00 37.88 294 ILE A O 1
ATOM 2356 N N . VAL A 1 295 ? 30.512 -28.382 35.751 1.00 37.03 295 VAL A N 1
ATOM 2357 C CA . VAL A 1 295 ? 29.946 -29.716 35.527 1.00 37.03 295 VAL A CA 1
ATOM 2358 C C . VAL A 1 295 ? 29.057 -29.645 34.295 1.00 37.03 295 VAL A C 1
ATOM 2360 O O . VAL A 1 295 ? 28.053 -28.937 34.309 1.00 37.03 295 VAL A O 1
ATOM 2363 N N . VAL A 1 296 ? 29.410 -30.381 33.242 1.00 38.47 296 VAL A N 1
ATOM 2364 C CA . VAL A 1 296 ? 28.589 -30.478 32.029 1.00 38.47 296 VAL A CA 1
ATOM 2365 C C . VAL A 1 296 ? 27.906 -31.843 32.014 1.00 38.47 296 VAL A C 1
ATOM 2367 O O . VAL A 1 296 ? 28.551 -32.883 32.162 1.00 38.47 296 VAL A O 1
ATOM 2370 N N . THR A 1 297 ? 26.583 -31.853 31.857 1.00 34.72 297 THR A N 1
ATOM 2371 C CA . THR A 1 297 ? 25.779 -33.082 31.817 1.00 34.72 297 THR A CA 1
ATOM 2372 C C . THR A 1 297 ? 25.072 -33.232 30.481 1.00 34.72 297 THR A C 1
ATOM 2374 O O . THR A 1 297 ? 24.251 -32.392 30.122 1.00 34.72 297 THR A O 1
ATOM 2377 N N . GLY A 1 298 ? 25.374 -34.321 29.769 1.00 40.78 298 GLY A N 1
ATOM 2378 C CA . GLY A 1 298 ? 24.745 -34.689 28.498 1.00 40.78 298 GLY A CA 1
ATOM 2379 C C . GLY A 1 298 ? 24.115 -36.084 28.540 1.00 40.78 298 GLY A C 1
ATOM 2380 O O . GLY A 1 298 ? 24.272 -36.822 29.512 1.00 40.78 298 GLY A O 1
ATOM 2381 N N . ARG A 1 299 ? 23.425 -36.477 27.458 1.00 41.00 299 ARG A N 1
ATOM 2382 C CA . ARG A 1 299 ? 22.653 -37.740 27.348 1.00 41.00 299 ARG A CA 1
ATOM 2383 C C . ARG A 1 299 ? 23.450 -39.046 27.558 1.00 41.00 299 ARG A C 1
ATOM 2385 O O . ARG A 1 299 ? 22.838 -40.106 27.558 1.00 41.00 299 ARG A O 1
ATOM 2392 N N . ARG A 1 300 ? 24.776 -39.008 27.745 1.00 39.34 300 ARG A N 1
ATOM 2393 C CA . ARG A 1 300 ? 25.623 -40.187 28.029 1.00 39.34 300 ARG A CA 1
ATOM 2394 C C . ARG A 1 300 ? 26.408 -40.111 29.353 1.00 39.34 300 ARG A C 1
ATOM 2396 O O . ARG A 1 300 ? 27.310 -40.910 29.558 1.00 39.34 300 ARG A O 1
ATOM 2403 N N . GLY A 1 301 ? 26.066 -39.190 30.261 1.00 41.81 301 GLY A N 1
ATOM 2404 C CA . GLY A 1 301 ? 26.679 -39.083 31.595 1.00 41.81 301 GLY A CA 1
ATOM 2405 C C . GLY A 1 301 ? 27.303 -37.715 31.895 1.00 41.81 301 GLY A C 1
ATOM 2406 O O . GLY A 1 301 ? 27.279 -36.806 31.062 1.00 41.81 301 GLY A O 1
ATOM 2407 N N . LYS A 1 302 ? 27.815 -37.551 33.125 1.00 42.59 302 LYS A N 1
ATOM 2408 C CA . LYS A 1 302 ? 28.408 -36.294 33.619 1.00 42.59 302 LYS A CA 1
ATOM 2409 C C . LYS A 1 302 ? 29.917 -36.279 33.372 1.00 42.59 302 LYS A C 1
ATOM 2411 O O . LYS A 1 302 ? 30.592 -37.237 33.738 1.00 42.59 302 LYS A O 1
ATOM 2416 N N . VAL A 1 303 ? 30.444 -35.182 32.832 1.00 43.72 303 VAL A N 1
ATOM 2417 C CA . VAL A 1 303 ? 31.892 -34.969 32.679 1.00 43.72 303 VAL A CA 1
ATOM 2418 C C . VAL A 1 303 ? 32.299 -33.718 33.457 1.00 43.72 303 VAL A C 1
ATOM 2420 O O . VAL A 1 303 ? 31.639 -32.679 33.382 1.00 43.72 303 VAL A O 1
ATOM 2423 N N . LEU A 1 304 ? 33.374 -33.837 34.239 1.00 40.81 304 LEU A N 1
ATOM 2424 C CA . LEU A 1 304 ? 33.938 -32.759 35.049 1.00 40.81 304 LEU A CA 1
ATOM 2425 C C . LEU A 1 304 ? 35.147 -32.173 34.314 1.00 40.81 304 LEU A C 1
ATOM 2427 O O . LEU A 1 304 ? 36.114 -32.895 34.074 1.00 40.81 304 LEU A O 1
ATOM 2431 N N . LEU A 1 305 ? 35.118 -30.887 33.960 1.00 42.38 305 LEU A N 1
ATOM 2432 C CA . LEU A 1 305 ? 36.231 -30.252 33.247 1.00 42.38 305 LEU A CA 1
ATOM 2433 C C . LEU A 1 305 ? 37.011 -29.307 34.169 1.00 42.38 305 LEU A C 1
ATOM 2435 O O . LEU A 1 305 ? 36.432 -28.483 34.880 1.00 42.38 305 LEU A O 1
ATOM 2439 N N . ARG A 1 306 ? 38.345 -29.444 34.154 1.00 39.78 306 ARG A N 1
ATOM 2440 C CA . ARG A 1 306 ? 39.287 -28.537 34.831 1.00 39.78 306 ARG A CA 1
ATOM 2441 C C . ARG A 1 306 ? 39.576 -27.320 33.941 1.00 39.78 306 ARG A C 1
ATOM 2443 O O . ARG A 1 306 ? 39.722 -27.499 32.733 1.00 39.78 306 ARG A O 1
ATOM 2450 N N . PRO A 1 307 ? 39.736 -26.107 34.494 1.00 38.22 307 PRO A N 1
ATOM 2451 C CA . PRO A 1 307 ? 40.157 -24.954 33.703 1.00 38.22 307 PRO A CA 1
ATOM 2452 C C . PRO A 1 307 ? 41.634 -25.108 33.302 1.00 38.22 307 PRO A C 1
ATOM 2454 O O . PRO A 1 307 ? 42.485 -25.214 34.184 1.00 38.22 307 PRO A O 1
ATOM 2457 N N . GLY A 1 308 ? 41.942 -25.122 31.998 1.00 48.56 308 GLY A N 1
ATOM 2458 C CA . GLY A 1 308 ? 43.329 -25.036 31.510 1.00 48.56 308 GLY A CA 1
ATOM 2459 C C . GLY A 1 308 ? 43.705 -25.828 30.253 1.00 48.56 308 GLY A C 1
ATOM 2460 O O . GLY A 1 308 ? 44.866 -25.791 29.858 1.00 48.56 308 GLY A O 1
ATOM 2461 N N . SER A 1 309 ? 42.794 -26.549 29.595 1.00 36.47 309 SER A N 1
ATOM 2462 C CA . SER A 1 309 ? 43.154 -27.308 28.386 1.00 36.47 309 SER A CA 1
ATOM 2463 C C . SER A 1 309 ? 41.997 -27.348 27.398 1.00 36.47 309 SER A C 1
ATOM 2465 O O . SER A 1 309 ? 41.029 -28.063 27.620 1.00 36.47 309 SER A O 1
ATOM 2467 N N . ILE A 1 310 ? 42.088 -26.549 26.337 1.00 39.19 310 ILE A N 1
ATOM 2468 C CA . ILE A 1 310 ? 42.023 -26.978 24.929 1.00 39.19 310 ILE A CA 1
ATOM 2469 C C . ILE A 1 310 ? 42.066 -25.704 24.080 1.00 39.19 310 ILE A C 1
ATOM 2471 O O . ILE A 1 310 ? 41.132 -24.911 23.994 1.00 39.19 310 ILE A O 1
ATOM 2475 N N . SER A 1 311 ? 43.251 -25.502 23.526 1.00 35.00 311 SER A N 1
ATOM 2476 C CA . SER A 1 311 ? 43.566 -24.659 22.391 1.00 35.00 311 SER A CA 1
ATOM 2477 C C . SER A 1 311 ? 43.102 -25.336 21.091 1.00 35.00 311 SER A C 1
ATOM 2479 O O . SER A 1 311 ? 43.114 -26.558 20.992 1.00 35.00 311 SER A O 1
ATOM 2481 N N . ARG A 1 312 ? 42.813 -24.501 20.082 1.00 31.00 312 ARG A N 1
ATOM 2482 C CA . ARG A 1 312 ? 42.688 -24.796 18.638 1.00 31.00 312 ARG A CA 1
ATOM 2483 C C . ARG A 1 312 ? 41.404 -25.469 18.100 1.00 31.00 312 ARG A C 1
ATOM 2485 O O . ARG A 1 312 ? 41.197 -26.661 18.253 1.00 31.00 312 ARG A O 1
ATOM 2492 N N . ILE A 1 313 ? 40.764 -24.666 17.237 1.00 33.00 313 ILE A N 1
ATOM 2493 C CA . ILE A 1 313 ? 40.261 -24.962 15.878 1.00 33.00 313 ILE A CA 1
ATOM 2494 C C . ILE A 1 313 ? 38.838 -25.537 15.726 1.00 33.00 313 ILE A C 1
ATOM 2496 O O . ILE A 1 313 ? 38.492 -26.546 16.329 1.00 33.00 313 ILE A O 1
ATOM 2500 N N . ALA A 1 314 ? 38.159 -24.882 14.766 1.00 32.78 314 ALA A N 1
ATOM 2501 C CA . ALA A 1 314 ? 36.909 -25.136 14.036 1.00 32.78 314 ALA A CA 1
ATOM 2502 C C . ALA A 1 314 ? 35.588 -24.875 14.772 1.00 32.78 314 ALA A C 1
ATOM 2504 O O . ALA A 1 314 ? 35.118 -25.750 15.527 1.00 32.78 314 ALA A O 1
#